Protein AF-A0A1W6YVY2-F1 (afdb_monomer_lite)

Foldseek 3Di:
DEDDPFKDKFKFKFKDPQDDCQLVLLVQLVVQLNVLVVVDPDPPPVSSLVSSVVSLQVLLPPPFQRIKIWMKMWIAGRVVLWIKIWTFAAKFKFFQDPVRATGTQDAHFWQLCPVVDHDALSSLPDPRSPHGNGIRHNPDDDGTDMTTDRSPPQGWMKIWDCCANRVCRRVVDDNVPDPGWTWMWTAHPVRPDIDIDTPDDRDDDDYD

Secondary structure (DSSP, 8-state):
-EE-SSEEEEEEEEE-TTSS-HHHHHHHHHHHHHHHHHT-S---HHHHHHHHHHHHHTTTTTTTTT-EEEEEEEEEETTTTEEEEEEESS-EEEEE-TTS-EEE-S---BSTTTT-PPP-HHHHTSGGGGSBSS-EETTB-PPPEEEEE-TT--SPEEEE-HIIIIIIIIT---GGG-SS---EEEEETTTTEEEEE-SSS----EE-

pLDDT: mean 85.39, std 11.67, range [43.53, 97.56]

Sequence (208 aa):
MYVSTDKVVAIIVDGTVSGSHGGAYANHWVAKVITIAHQLDSLAPNDFIAAMRLAHKELHNGVYVLETAAYAVLALNRAACSAWAINCGDCRVGQITATNEGRWLTPVHTAANALGECFSREHAVMDARHILTRRLRAQRFDIPEVTWLDWNDAGPWVLATDGYWIDHLLLNRQLDDLEDDASVLSLGLPLTHITQHTDCSNFLTTFV

Organism: NCBI:txid1416803

Structure (mmCIF, N/CA/C/O backbone):
data_AF-A0A1W6YVY2-F1
#
_entry.id   AF-A0A1W6YVY2-F1
#
loop_
_atom_site.group_PDB
_atom_site.id
_atom_site.type_symbol
_atom_site.label_atom_id
_atom_site.label_alt_id
_atom_site.label_comp_id
_atom_site.label_asym_id
_atom_site.label_entity_id
_atom_site.label_seq_id
_atom_site.pdbx_PDB_ins_code
_atom_site.Cartn_x
_atom_site.Cartn_y
_atom_site.Cartn_z
_atom_site.occupancy
_atom_site.B_iso_or_equiv
_atom_site.auth_seq_id
_atom_site.auth_comp_id
_atom_site.auth_asym_id
_atom_site.auth_atom_id
_atom_site.pdbx_PDB_model_num
ATOM 1 N N . MET A 1 1 ? -11.197 0.839 0.867 1.00 79.12 1 MET A N 1
ATOM 2 C CA . MET A 1 1 ? -11.244 2.300 0.918 1.00 79.12 1 MET A CA 1
ATOM 3 C C . MET A 1 1 ? -12.430 2.785 1.744 1.00 79.12 1 MET A C 1
ATOM 5 O O . MET A 1 1 ? -13.549 2.332 1.543 1.00 79.12 1 MET A O 1
ATOM 9 N N . TYR A 1 2 ? -12.158 3.715 2.653 1.00 80.06 2 TYR A N 1
ATOM 10 C CA . TYR A 1 2 ? -13.109 4.520 3.410 1.00 80.06 2 TYR A CA 1
ATOM 11 C C . TYR A 1 2 ? -12.832 5.992 3.109 1.00 80.06 2 TYR A C 1
ATOM 13 O O . TYR A 1 2 ? -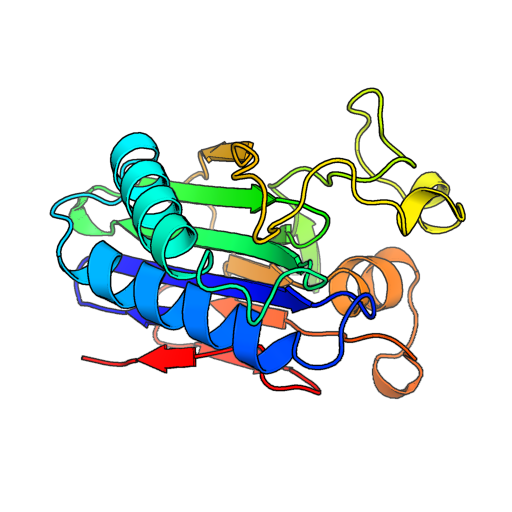11.676 6.419 3.124 1.00 80.06 2 TYR A O 1
ATOM 21 N N . VAL A 1 3 ? -13.885 6.748 2.818 1.00 80.44 3 VAL A N 1
ATOM 22 C CA . VAL A 1 3 ? -13.820 8.186 2.554 1.00 80.44 3 VAL A CA 1
ATOM 23 C C . VAL A 1 3 ? -14.920 8.856 3.364 1.00 80.44 3 VAL A C 1
ATOM 25 O O . VAL A 1 3 ? -16.082 8.489 3.234 1.00 80.44 3 VAL A O 1
ATOM 28 N N . SER A 1 4 ? -14.550 9.842 4.172 1.00 78.56 4 SER A N 1
ATOM 29 C CA . SER A 1 4 ? -15.464 10.792 4.804 1.00 78.56 4 SER A CA 1
ATOM 30 C C . SER A 1 4 ? -14.991 12.224 4.563 1.00 78.56 4 SER A C 1
ATOM 32 O O . SER A 1 4 ? -13.961 12.460 3.917 1.00 78.56 4 SER A O 1
ATOM 34 N N . THR A 1 5 ? -15.741 13.193 5.092 1.00 77.25 5 THR A N 1
ATOM 35 C CA . THR A 1 5 ? -15.420 14.622 4.986 1.00 77.25 5 THR A CA 1
ATOM 36 C C . THR A 1 5 ? -14.005 14.938 5.464 1.00 77.25 5 THR A C 1
ATOM 38 O O . THR A 1 5 ? -13.302 15.700 4.803 1.00 77.25 5 THR A O 1
ATOM 41 N N . ASP A 1 6 ? -13.559 14.307 6.554 1.00 84.69 6 ASP A N 1
ATOM 42 C CA . ASP A 1 6 ? -12.294 14.647 7.214 1.00 84.69 6 ASP A CA 1
ATOM 43 C C . ASP A 1 6 ? -11.204 13.589 7.031 1.00 84.69 6 ASP A C 1
ATOM 45 O O . ASP A 1 6 ? -10.020 13.895 7.181 1.00 84.69 6 ASP A O 1
ATOM 49 N N . LYS A 1 7 ? -11.572 12.341 6.719 1.00 87.44 7 LYS A N 1
ATOM 50 C CA . LYS A 1 7 ? -10.653 11.196 6.750 1.00 87.44 7 LYS A CA 1
ATOM 51 C C . LYS A 1 7 ? -10.768 10.342 5.509 1.00 87.44 7 LYS A C 1
ATOM 53 O O . LYS A 1 7 ? -11.857 10.093 5.003 1.00 87.44 7 LYS A O 1
ATOM 58 N N . VAL A 1 8 ? -9.629 9.845 5.051 1.00 88.94 8 VAL A N 1
ATOM 59 C CA . VAL A 1 8 ? -9.557 8.909 3.933 1.00 88.94 8 VAL A CA 1
ATOM 60 C C . VAL A 1 8 ? -8.605 7.800 4.313 1.00 88.94 8 VAL A C 1
ATOM 62 O O . VAL A 1 8 ? -7.491 8.055 4.758 1.00 88.94 8 VAL A O 1
ATOM 65 N N . VAL A 1 9 ? -9.051 6.567 4.134 1.00 92.38 9 VAL A N 1
ATOM 66 C CA . VAL A 1 9 ? -8.240 5.370 4.320 1.00 92.38 9 VAL A CA 1
ATOM 67 C C . VAL A 1 9 ? -8.372 4.539 3.058 1.00 92.38 9 VAL A C 1
ATOM 69 O O . VAL A 1 9 ? -9.413 3.937 2.806 1.00 92.38 9 VAL A O 1
ATOM 72 N N . ALA A 1 10 ? -7.324 4.494 2.252 1.00 92.62 10 ALA A N 1
ATOM 73 C CA . ALA A 1 10 ? -7.230 3.592 1.116 1.00 92.62 10 ALA A CA 1
ATOM 74 C C . ALA A 1 10 ? -6.302 2.436 1.470 1.00 92.62 10 ALA A C 1
ATOM 76 O O . ALA A 1 10 ? -5.282 2.643 2.116 1.00 92.62 10 ALA A O 1
ATOM 77 N N . ILE A 1 11 ? -6.686 1.223 1.083 1.00 93.75 11 ILE A N 1
ATOM 78 C CA . ILE A 1 11 ? -5.930 0.002 1.355 1.00 93.75 11 ILE A CA 1
ATOM 79 C C . ILE A 1 11 ? -5.915 -0.791 0.057 1.00 93.75 11 ILE A C 1
ATOM 81 O O . ILE A 1 11 ? -6.982 -0.974 -0.533 1.00 93.75 11 ILE A O 1
ATOM 85 N N . ILE A 1 12 ? -4.730 -1.226 -0.354 1.00 92.62 12 ILE A N 1
ATOM 86 C CA . ILE A 1 12 ? -4.528 -2.257 -1.370 1.00 92.62 12 ILE A CA 1
ATOM 87 C C . ILE A 1 12 ? -3.893 -3.463 -0.683 1.00 92.62 12 ILE A C 1
ATOM 89 O O . ILE A 1 12 ? -3.056 -3.294 0.211 1.00 92.62 12 ILE A O 1
ATOM 93 N N . VAL A 1 13 ? -4.336 -4.658 -1.050 1.00 92.25 13 VAL A N 1
ATOM 94 C CA . VAL A 1 13 ? -3.821 -5.922 -0.524 1.00 92.25 13 VAL A CA 1
ATOM 95 C C . VAL A 1 13 ? -3.563 -6.834 -1.702 1.00 92.25 13 VAL A C 1
ATOM 97 O O . VAL A 1 13 ? -4.402 -6.913 -2.590 1.00 92.25 13 VAL A O 1
ATOM 100 N N . ASP A 1 14 ? -2.431 -7.512 -1.654 1.00 90.06 14 ASP A N 1
ATOM 101 C CA . ASP A 1 14 ? -1.977 -8.460 -2.655 1.00 90.06 14 ASP A CA 1
ATOM 102 C C . ASP A 1 14 ? -1.777 -9.819 -1.981 1.00 90.06 14 ASP A C 1
ATOM 104 O O . ASP A 1 14 ? -0.985 -9.958 -1.042 1.00 90.06 14 ASP A O 1
ATOM 108 N N . GLY A 1 15 ? -2.600 -10.793 -2.361 1.00 84.06 15 GLY A N 1
ATOM 109 C CA . GLY A 1 15 ? -2.641 -12.110 -1.736 1.00 84.06 15 GLY A CA 1
ATOM 110 C C . GLY A 1 15 ? -1.661 -13.073 -2.392 1.00 84.06 15 GLY A C 1
ATOM 111 O O . GLY A 1 15 ? -1.735 -13.317 -3.587 1.00 84.06 15 GLY A O 1
ATOM 112 N N . THR A 1 16 ? -0.809 -13.729 -1.604 1.00 70.69 16 THR A N 1
ATOM 113 C CA . THR A 1 16 ? 0.111 -14.734 -2.150 1.00 70.69 16 THR A CA 1
ATOM 114 C C . THR A 1 16 ? -0.596 -16.069 -2.395 1.00 70.69 16 THR A C 1
ATOM 116 O O . THR A 1 16 ? -1.503 -16.462 -1.659 1.00 70.69 16 THR A O 1
ATOM 119 N N . VAL A 1 17 ? -0.083 -16.859 -3.343 1.00 65.38 17 VAL A N 1
ATOM 120 C CA . VAL A 1 17 ? -0.598 -18.197 -3.728 1.00 65.38 17 VAL A CA 1
ATOM 121 C C . VAL A 1 17 ? -0.389 -19.286 -2.650 1.00 65.38 17 VAL A C 1
ATOM 123 O O . VAL A 1 17 ? -0.402 -20.484 -2.918 1.00 65.38 17 VAL A O 1
ATOM 126 N N . SER A 1 18 ? -0.132 -18.905 -1.399 1.00 61.88 18 SER A N 1
ATOM 127 C CA . SER A 1 18 ? 0.202 -19.844 -0.320 1.00 61.88 18 SER A CA 1
ATOM 128 C C . SER A 1 18 ? -1.016 -20.606 0.224 1.00 61.88 18 SER A C 1
ATOM 130 O O . SER A 1 18 ? -0.838 -21.644 0.864 1.00 61.88 18 SER A O 1
ATOM 132 N N . GLY A 1 19 ? -2.237 -20.136 -0.057 1.00 60.97 19 GLY A N 1
ATOM 133 C CA . GLY A 1 19 ? -3.493 -20.764 0.349 1.00 60.97 19 GLY A CA 1
ATOM 134 C C . GLY A 1 19 ? -4.616 -20.596 -0.682 1.00 60.97 19 GLY A C 1
ATOM 135 O O . GLY A 1 19 ? -4.463 -19.926 -1.699 1.00 60.97 19 GLY A O 1
ATOM 136 N N . SER A 1 20 ? -5.750 -21.265 -0.451 1.00 70.12 20 SER A N 1
ATOM 137 C CA . SER A 1 20 ? -6.896 -21.273 -1.375 1.00 70.12 20 SER A CA 1
ATOM 138 C C . SER A 1 20 ? -7.914 -20.160 -1.108 1.00 70.12 20 SER A C 1
ATOM 140 O O . SER A 1 20 ? -8.926 -20.080 -1.801 1.00 70.12 20 SER A O 1
ATOM 142 N N . HIS A 1 21 ? -7.692 -19.331 -0.085 1.00 72.62 21 HIS A N 1
ATOM 143 C CA . HIS A 1 21 ? -8.645 -18.327 0.388 1.00 72.62 21 HIS A CA 1
ATOM 144 C C . HIS A 1 21 ? -8.050 -16.913 0.451 1.00 72.62 21 HIS A C 1
ATOM 146 O O . HIS A 1 21 ? -8.614 -16.063 1.141 1.00 72.62 21 HIS A O 1
ATOM 152 N N . GLY A 1 22 ? -6.956 -16.634 -0.268 1.00 77.31 22 GLY A N 1
ATOM 153 C CA . GLY A 1 22 ? -6.222 -15.363 -0.194 1.00 77.31 22 GLY A CA 1
ATOM 154 C C . GLY A 1 22 ? -7.110 -14.128 -0.371 1.00 77.31 22 GLY A C 1
ATOM 155 O O . GLY A 1 22 ? -7.082 -13.217 0.455 1.00 77.31 22 GLY A O 1
ATOM 156 N N . GLY A 1 23 ? -8.008 -14.146 -1.361 1.00 78.69 23 GLY A N 1
ATOM 157 C CA . GLY A 1 23 ? -8.972 -13.060 -1.571 1.00 78.69 23 GLY A CA 1
ATOM 158 C C . GLY A 1 23 ? -9.988 -12.904 -0.430 1.00 78.69 23 GLY A C 1
ATOM 159 O O . GLY A 1 23 ? -10.299 -11.788 -0.017 1.00 78.69 23 GLY A O 1
ATOM 160 N N . ALA A 1 24 ? -10.497 -14.004 0.135 1.00 82.19 24 ALA A N 1
ATOM 161 C CA . ALA A 1 24 ? -11.416 -13.947 1.278 1.00 82.19 24 ALA A CA 1
ATOM 162 C C . ALA A 1 24 ? -10.706 -13.447 2.548 1.00 82.19 24 ALA A C 1
ATOM 164 O O . ALA A 1 24 ? -11.276 -12.669 3.313 1.00 82.19 24 ALA A O 1
ATOM 165 N N . TYR A 1 25 ? -9.449 -13.848 2.736 1.00 83.69 25 TYR A N 1
ATOM 166 C CA . TYR A 1 25 ? -8.582 -13.400 3.818 1.00 83.69 25 TYR A CA 1
ATOM 167 C C . TYR A 1 25 ? -8.301 -11.896 3.751 1.00 83.69 25 TYR A C 1
ATOM 169 O O . TYR A 1 25 ? -8.554 -11.180 4.725 1.00 83.69 25 TYR A O 1
ATOM 177 N N . ALA A 1 26 ? -7.848 -11.411 2.591 1.00 86.00 26 ALA A N 1
ATOM 178 C CA . ALA A 1 26 ? -7.597 -9.997 2.338 1.00 86.00 26 ALA A CA 1
ATOM 179 C C . ALA A 1 26 ? -8.854 -9.159 2.605 1.00 86.00 26 ALA A C 1
ATOM 181 O O . ALA A 1 26 ? -8.822 -8.212 3.395 1.00 86.00 26 ALA A O 1
ATOM 182 N N . ASN A 1 27 ? -9.991 -9.567 2.036 1.00 86.31 27 ASN A N 1
ATOM 183 C CA . ASN A 1 27 ? -11.257 -8.859 2.195 1.00 86.31 27 ASN A CA 1
ATOM 184 C C . ASN A 1 27 ? -11.754 -8.841 3.645 1.00 86.31 27 ASN A C 1
ATOM 186 O O . ASN A 1 27 ? -12.185 -7.794 4.132 1.00 86.31 27 ASN A O 1
ATOM 190 N N . HIS A 1 28 ? -11.659 -9.965 4.363 1.00 87.75 28 HIS A N 1
ATOM 191 C CA . HIS A 1 28 ? -12.048 -10.034 5.772 1.00 87.75 28 HIS A CA 1
ATOM 192 C C . HIS A 1 28 ? -11.230 -9.052 6.617 1.00 87.75 28 HIS A C 1
ATOM 194 O O . HIS A 1 28 ? -11.789 -8.287 7.407 1.00 87.75 28 HIS A O 1
ATOM 200 N N . TRP A 1 29 ? -9.906 -9.048 6.440 1.00 90.31 29 TRP A N 1
ATOM 201 C CA . TRP A 1 29 ? -9.032 -8.156 7.193 1.00 90.31 29 TRP A CA 1
ATOM 202 C C . TRP A 1 29 ? -9.295 -6.686 6.859 1.00 90.31 29 TRP A C 1
ATOM 204 O O . TRP A 1 29 ? -9.512 -5.887 7.770 1.00 90.31 29 TRP A O 1
ATOM 214 N N . VAL A 1 30 ? -9.359 -6.331 5.571 1.00 91.25 30 VAL A N 1
ATOM 215 C CA . VAL A 1 30 ? -9.618 -4.955 5.114 1.00 91.25 30 VAL A CA 1
ATOM 216 C C . VAL A 1 30 ? -10.951 -4.433 5.641 1.00 91.25 30 VAL A C 1
ATOM 218 O O . VAL A 1 30 ? -10.995 -3.329 6.188 1.00 91.25 30 VAL A O 1
ATOM 221 N N . ALA A 1 31 ? -12.028 -5.219 5.535 1.00 89.75 31 ALA A N 1
ATOM 222 C CA . ALA A 1 31 ? -13.346 -4.829 6.031 1.00 89.75 31 ALA A CA 1
ATOM 223 C C . ALA A 1 31 ? -13.308 -4.498 7.529 1.00 89.75 31 ALA A C 1
ATOM 225 O O . ALA A 1 31 ? -13.888 -3.501 7.975 1.00 89.75 31 ALA A O 1
ATOM 226 N N . LYS A 1 32 ? -12.577 -5.297 8.312 1.00 91.19 32 LYS A N 1
ATOM 227 C CA . LYS A 1 32 ? -12.451 -5.078 9.751 1.00 91.19 32 LYS A CA 1
ATOM 228 C C . LYS A 1 32 ? -11.581 -3.868 10.086 1.00 91.19 32 LYS A C 1
ATOM 230 O O . LYS A 1 32 ? -11.978 -3.075 10.940 1.00 91.19 32 LYS A O 1
ATOM 235 N N . VAL A 1 33 ? -10.449 -3.687 9.399 1.00 93.19 33 VAL A N 1
ATOM 236 C CA . VAL A 1 33 ? -9.596 -2.495 9.552 1.00 93.19 33 VAL A CA 1
ATOM 237 C C . VAL A 1 33 ? -10.403 -1.234 9.272 1.00 93.19 33 VAL A C 1
ATOM 239 O O . VAL A 1 33 ? -10.400 -0.326 10.096 1.00 93.19 33 VAL A O 1
ATOM 242 N N . ILE A 1 34 ? -11.145 -1.198 8.163 1.00 90.75 34 ILE A N 1
ATOM 243 C CA . ILE A 1 34 ? -11.995 -0.059 7.796 1.00 90.75 34 ILE A CA 1
ATOM 244 C C . ILE A 1 34 ? -13.066 0.199 8.861 1.00 90.75 34 ILE A C 1
ATOM 246 O O . ILE A 1 34 ? -13.247 1.342 9.278 1.00 90.75 34 ILE A O 1
ATOM 250 N N . THR A 1 35 ? -13.735 -0.852 9.341 1.00 90.69 35 THR A N 1
ATOM 251 C CA . THR A 1 35 ? -14.775 -0.739 10.378 1.00 90.69 35 THR A CA 1
ATOM 252 C C . THR A 1 35 ? -14.234 -0.098 11.657 1.00 90.69 35 THR A C 1
ATOM 254 O O . THR A 1 35 ? -14.883 0.781 12.220 1.00 90.69 35 THR A O 1
ATOM 257 N N . ILE A 1 36 ? -13.044 -0.505 12.112 1.00 91.25 36 ILE A N 1
ATOM 258 C CA . ILE A 1 36 ? -12.425 0.055 13.322 1.00 91.25 36 ILE A CA 1
ATOM 259 C C . ILE A 1 36 ? -11.889 1.466 13.044 1.00 91.25 36 ILE A C 1
ATOM 261 O O . ILE A 1 36 ? -12.108 2.369 13.844 1.00 91.25 36 ILE A O 1
ATOM 265 N N . ALA A 1 37 ? -11.237 1.684 11.897 1.00 88.44 37 ALA A N 1
ATOM 266 C CA . ALA A 1 37 ? -10.680 2.981 11.510 1.00 88.44 37 ALA A CA 1
ATOM 267 C C . ALA A 1 37 ? -11.746 4.080 11.406 1.00 88.44 37 ALA A C 1
ATOM 269 O O . ALA A 1 37 ? -11.467 5.236 11.716 1.00 88.44 37 ALA A O 1
ATOM 270 N N . HIS A 1 38 ? -12.974 3.720 11.023 1.00 86.38 38 HIS A N 1
ATOM 271 C CA . HIS A 1 38 ? -14.113 4.634 11.012 1.00 86.38 38 HIS A CA 1
ATOM 272 C C . HIS A 1 38 ? -14.422 5.215 12.401 1.00 86.38 38 HIS A C 1
ATOM 274 O O . HIS A 1 38 ? -14.856 6.357 12.510 1.00 86.38 38 HIS A O 1
ATOM 280 N N . GLN A 1 39 ? -14.171 4.444 13.460 1.00 89.19 39 GLN A N 1
ATOM 281 C CA . GLN A 1 39 ? -14.445 4.829 14.845 1.00 89.19 39 GLN A CA 1
ATOM 282 C C . GLN A 1 39 ? -13.289 5.602 15.492 1.00 89.19 39 GLN A C 1
ATOM 284 O O . GLN A 1 39 ? -13.433 6.074 16.616 1.00 89.19 39 GLN A O 1
ATOM 289 N N . LEU A 1 40 ? -12.138 5.718 14.822 1.00 89.56 40 LEU A N 1
ATOM 290 C CA . LEU A 1 40 ? -10.992 6.442 15.362 1.00 89.56 40 LEU A CA 1
ATOM 291 C C . LEU A 1 40 ? -11.178 7.945 15.188 1.00 89.56 40 LEU A C 1
ATOM 293 O O . LEU A 1 40 ? -11.462 8.410 14.084 1.00 89.56 40 LEU A O 1
ATOM 297 N N . ASP A 1 41 ? -10.905 8.723 16.234 1.00 84.94 41 ASP A N 1
ATOM 298 C CA . ASP A 1 41 ? -10.895 10.191 16.168 1.00 84.94 41 ASP A CA 1
ATOM 299 C C . ASP A 1 41 ? -9.724 10.725 15.336 1.00 84.94 41 ASP A C 1
ATOM 301 O O . ASP A 1 41 ? -9.865 11.719 14.620 1.00 84.94 41 ASP A O 1
ATOM 305 N N . SER A 1 42 ? -8.595 10.018 15.350 1.00 85.50 42 SER A N 1
ATOM 306 C CA . SER A 1 42 ? -7.377 10.352 14.618 1.00 85.50 42 SER A CA 1
ATOM 307 C C . SER A 1 42 ? -6.871 9.151 13.824 1.00 85.50 42 SER A C 1
ATOM 309 O O . SER A 1 42 ? -7.014 8.008 14.244 1.00 85.50 42 SER A O 1
ATOM 311 N N . LEU A 1 43 ? -6.234 9.416 12.683 1.00 89.56 43 LEU A N 1
ATOM 312 C CA . LEU A 1 43 ? -5.501 8.413 11.902 1.00 89.56 43 LEU A CA 1
ATOM 313 C C . LEU A 1 43 ? -3.998 8.446 12.218 1.00 89.56 43 LEU A C 1
ATOM 315 O O . LEU A 1 43 ? -3.168 8.172 11.354 1.00 89.56 43 LEU A O 1
ATOM 319 N N . ALA A 1 44 ? -3.635 8.826 13.447 1.00 91.50 44 ALA A N 1
ATOM 320 C CA . ALA A 1 44 ? -2.253 8.762 13.893 1.00 91.50 44 ALA A CA 1
ATOM 321 C C . ALA A 1 44 ? -1.738 7.310 13.797 1.00 91.50 44 ALA A C 1
ATOM 323 O O . ALA A 1 44 ? -2.489 6.375 14.100 1.00 91.50 44 ALA A O 1
ATOM 324 N N . PRO A 1 45 ? -0.463 7.090 13.423 1.00 93.06 45 PRO A N 1
ATOM 325 C CA . PRO A 1 45 ? 0.039 5.748 13.136 1.00 93.06 45 PRO A CA 1
ATOM 326 C C . PRO A 1 45 ? -0.156 4.738 14.268 1.00 93.06 45 PRO A C 1
ATOM 328 O O . PRO A 1 45 ? -0.518 3.596 14.010 1.00 93.06 45 PRO A O 1
ATOM 331 N N . ASN A 1 46 ? 0.030 5.150 15.525 1.00 94.06 46 ASN A N 1
ATOM 332 C CA . ASN A 1 46 ? -0.117 4.250 16.672 1.00 94.06 46 ASN A CA 1
ATOM 333 C C . ASN A 1 46 ? -1.556 3.739 16.829 1.00 94.06 46 ASN A C 1
ATOM 335 O O . ASN A 1 46 ? -1.757 2.539 17.024 1.00 94.06 46 ASN A O 1
ATOM 339 N N . ASP A 1 47 ? -2.542 4.628 16.698 1.00 93.56 47 ASP A N 1
ATOM 340 C CA . ASP A 1 47 ? -3.961 4.279 16.818 1.00 93.56 47 ASP A CA 1
ATOM 341 C C . ASP A 1 47 ? -4.398 3.399 15.645 1.00 93.56 47 ASP A C 1
ATOM 343 O O . ASP A 1 47 ? -5.068 2.379 15.824 1.00 93.56 47 ASP A O 1
ATOM 347 N N . PHE A 1 48 ? -3.940 3.738 14.438 1.00 94.56 48 PHE A N 1
ATOM 348 C CA . PHE A 1 48 ? -4.248 2.964 13.244 1.00 94.56 48 PHE A CA 1
ATOM 349 C C . PHE A 1 48 ? -3.603 1.568 13.278 1.00 94.56 48 PHE A C 1
ATOM 351 O O . PHE A 1 48 ? -4.268 0.572 13.001 1.00 94.56 48 PHE A O 1
ATOM 358 N N . ILE A 1 49 ? -2.343 1.446 13.710 1.00 95.62 49 ILE A N 1
ATOM 359 C CA . ILE A 1 49 ? -1.680 0.145 13.902 1.00 95.62 49 ILE A CA 1
ATOM 360 C C . ILE A 1 49 ? -2.385 -0.675 14.988 1.00 95.62 49 ILE A C 1
ATOM 362 O O . ILE A 1 49 ? -2.516 -1.894 14.847 1.00 95.62 49 ILE A O 1
ATOM 366 N N . ALA A 1 50 ? -2.866 -0.041 16.061 1.00 94.19 50 ALA A N 1
ATOM 367 C CA . ALA A 1 50 ? -3.659 -0.727 17.077 1.00 94.19 50 ALA A CA 1
ATOM 368 C C . ALA A 1 50 ? -4.967 -1.286 16.488 1.00 94.19 50 ALA A C 1
ATOM 370 O O . ALA A 1 50 ? -5.301 -2.446 16.752 1.00 94.19 50 ALA A O 1
ATOM 371 N N . ALA A 1 51 ? -5.651 -0.523 15.628 1.00 93.38 51 ALA A N 1
ATOM 372 C CA . ALA A 1 51 ? -6.823 -0.987 14.886 1.00 93.38 51 ALA A CA 1
ATOM 373 C C . ALA A 1 51 ? -6.493 -2.163 13.951 1.00 93.38 51 ALA A C 1
ATOM 375 O O . ALA A 1 51 ? -7.199 -3.173 13.957 1.00 93.38 51 ALA A O 1
ATOM 376 N N . MET A 1 52 ? -5.380 -2.094 13.214 1.00 94.75 52 MET A N 1
ATOM 377 C CA . MET A 1 52 ? -4.913 -3.189 12.351 1.00 94.75 52 MET A CA 1
ATOM 378 C C . MET A 1 52 ? -4.595 -4.459 13.138 1.00 94.75 52 MET A C 1
ATOM 380 O O . MET A 1 52 ? -4.927 -5.562 12.701 1.00 94.75 52 MET A O 1
ATOM 384 N N . ARG A 1 53 ? -3.983 -4.314 14.316 1.00 94.06 53 ARG A N 1
ATOM 385 C CA . ARG A 1 53 ? -3.684 -5.433 15.213 1.00 94.06 53 ARG A CA 1
ATOM 386 C C . ARG A 1 53 ? -4.956 -6.049 15.790 1.00 94.06 53 ARG A C 1
ATOM 388 O O . ARG A 1 53 ? -5.015 -7.263 15.953 1.00 94.06 53 ARG A O 1
ATOM 395 N N . LEU A 1 54 ? -5.968 -5.241 16.104 1.00 92.94 54 LEU A N 1
ATOM 396 C CA . LEU A 1 54 ? -7.266 -5.745 16.552 1.00 92.94 54 LEU A CA 1
ATOM 397 C C . LEU A 1 54 ? -7.980 -6.509 15.428 1.00 92.94 54 LEU A C 1
ATOM 399 O O . LEU A 1 54 ? -8.430 -7.626 15.663 1.00 92.94 54 LEU A O 1
ATOM 403 N N . ALA A 1 55 ? -7.998 -5.960 14.209 1.00 91.75 55 ALA A N 1
ATOM 404 C CA . ALA A 1 55 ? -8.525 -6.647 13.031 1.00 91.75 55 ALA A CA 1
ATOM 405 C C . ALA A 1 55 ? -7.796 -7.972 12.758 1.00 91.75 55 ALA A C 1
ATOM 407 O O . ALA A 1 55 ? -8.425 -8.977 12.446 1.00 91.75 55 ALA A O 1
ATOM 408 N N . HIS A 1 56 ? -6.471 -7.992 12.928 1.00 91.50 56 HIS A N 1
ATOM 409 C CA . HIS A 1 56 ? -5.654 -9.192 12.753 1.00 91.50 56 HIS A CA 1
ATOM 410 C C . HIS A 1 56 ? -6.003 -10.311 13.742 1.00 91.50 56 HIS A C 1
ATOM 412 O O . HIS A 1 56 ? -6.077 -11.469 13.341 1.00 91.50 56 HIS A O 1
ATOM 418 N N . LYS A 1 57 ? -6.286 -9.988 15.012 1.00 88.75 57 LYS A N 1
ATOM 419 C CA . LYS A 1 57 ? -6.651 -10.997 16.026 1.00 88.75 57 LYS A CA 1
ATOM 420 C C . LYS A 1 57 ? -7.890 -11.809 15.644 1.00 88.75 57 LYS A C 1
ATOM 422 O O . LYS A 1 57 ? -7.967 -12.980 15.998 1.00 88.75 57 LYS A O 1
ATOM 427 N N . GLU A 1 58 ? -8.832 -11.215 14.916 1.00 82.81 58 GLU A N 1
ATOM 428 C CA . GLU A 1 58 ? -10.049 -11.905 14.467 1.00 82.81 58 GLU A CA 1
ATOM 429 C C . GLU A 1 58 ? -9.804 -12.855 13.282 1.00 82.81 58 GLU A C 1
ATOM 431 O O . GLU A 1 58 ? -10.618 -13.739 13.023 1.00 82.81 58 GLU A O 1
ATOM 436 N N . LEU A 1 59 ? -8.648 -12.751 12.613 1.00 77.12 59 LEU A N 1
ATOM 437 C CA . LEU A 1 59 ? -8.230 -13.693 11.568 1.00 77.12 59 LEU A CA 1
ATOM 438 C C . LEU A 1 59 ? -7.743 -15.032 12.144 1.00 77.12 59 LEU A C 1
ATOM 440 O O . LEU A 1 59 ? -7.647 -16.022 11.416 1.00 77.12 59 LEU A O 1
ATOM 444 N N . HIS A 1 60 ? -7.455 -15.092 13.448 1.00 69.31 60 HIS A N 1
ATOM 445 C CA . HIS A 1 60 ? -6.915 -16.265 14.140 1.00 69.31 60 HIS A CA 1
ATOM 446 C C . HIS A 1 60 ? -8.006 -17.311 14.479 1.00 69.31 60 HIS A C 1
ATOM 448 O O . HIS A 1 60 ? -8.055 -17.863 15.576 1.00 69.31 60 HIS A O 1
ATOM 454 N N . ASN A 1 61 ? -8.888 -17.612 13.522 1.00 69.12 61 ASN A N 1
ATOM 455 C CA . ASN A 1 61 ? -9.964 -18.605 13.672 1.00 69.12 61 ASN A CA 1
ATOM 456 C C . ASN A 1 61 ? -9.656 -19.945 12.972 1.00 69.12 61 ASN A C 1
ATOM 458 O O . ASN A 1 61 ? -10.542 -20.772 12.791 1.00 69.12 61 ASN A O 1
ATOM 462 N N . GLY A 1 62 ? -8.407 -20.169 12.546 1.00 69.19 62 GLY A N 1
ATOM 463 C CA . GLY A 1 62 ? -7.961 -21.426 11.922 1.00 69.19 62 GLY A CA 1
ATOM 464 C C . GLY A 1 62 ? -8.317 -21.596 10.438 1.00 69.19 62 GLY A C 1
ATOM 465 O O . GLY A 1 62 ? -7.786 -22.496 9.797 1.00 69.19 62 GLY A O 1
ATOM 466 N N . VAL A 1 63 ? -9.147 -20.718 9.866 1.00 79.00 63 VAL A N 1
ATOM 467 C CA . VAL A 1 63 ? -9.547 -20.767 8.444 1.00 79.00 63 VAL A CA 1
ATOM 468 C C . VAL A 1 63 ? -8.415 -20.322 7.510 1.00 79.00 63 VAL A C 1
ATOM 470 O O . VAL A 1 63 ? -8.215 -20.908 6.453 1.00 79.00 63 VAL A O 1
ATOM 473 N N . TYR A 1 64 ? -7.639 -19.315 7.917 1.00 80.75 64 TYR A N 1
ATOM 474 C CA . TYR A 1 64 ? -6.677 -18.625 7.048 1.00 80.75 64 TYR A CA 1
ATOM 475 C C . TYR A 1 64 ? -5.214 -18.938 7.370 1.00 80.75 64 TYR A C 1
ATOM 477 O O . TYR A 1 64 ? -4.334 -18.105 7.179 1.00 80.75 64 TYR A O 1
ATOM 485 N N . VAL A 1 65 ? -4.932 -20.123 7.919 1.00 79.81 65 VAL A N 1
ATOM 486 C CA . VAL A 1 65 ? -3.597 -20.446 8.453 1.00 79.81 65 VAL A CA 1
ATOM 487 C C . VAL A 1 65 ? -2.513 -20.322 7.381 1.00 79.81 65 VAL A C 1
ATOM 489 O O . VAL A 1 65 ? -1.424 -19.859 7.683 1.00 79.81 65 VAL A O 1
ATOM 492 N N . LEU A 1 66 ? -2.776 -20.695 6.133 1.00 83.44 66 LEU A N 1
ATOM 493 C CA . LEU A 1 66 ? -1.758 -20.639 5.077 1.00 83.44 66 LEU A CA 1
ATOM 494 C C . LEU A 1 66 ? -1.753 -19.321 4.294 1.00 83.44 66 LEU A C 1
ATOM 496 O O . LEU A 1 66 ? -0.872 -19.115 3.464 1.00 83.44 66 LEU A O 1
ATOM 500 N N . GLU A 1 67 ? -2.703 -18.429 4.569 1.00 85.06 67 GLU A N 1
ATOM 501 C CA . GLU A 1 67 ? -2.871 -17.206 3.793 1.00 85.06 67 GLU A CA 1
ATOM 502 C C . GLU A 1 67 ? -1.817 -16.174 4.189 1.00 85.06 67 GLU A C 1
ATOM 504 O O . GLU A 1 67 ? -1.625 -15.862 5.374 1.00 85.06 67 GLU A O 1
ATOM 509 N N . THR A 1 68 ? -1.137 -15.626 3.183 1.00 88.94 68 THR A N 1
ATOM 510 C CA . THR A 1 68 ? -0.256 -14.478 3.369 1.00 88.94 68 THR A CA 1
ATOM 511 C C . THR A 1 68 ? -0.532 -13.409 2.327 1.00 88.94 68 THR A C 1
ATOM 513 O O . THR A 1 68 ? -1.062 -13.707 1.263 1.00 88.94 68 THR A O 1
ATOM 516 N N . ALA A 1 69 ? -0.232 -12.159 2.660 1.00 91.50 69 ALA A N 1
ATOM 517 C CA . ALA A 1 69 ? -0.466 -11.038 1.764 1.00 91.50 69 ALA A CA 1
ATOM 518 C C . ALA A 1 69 ? 0.535 -9.901 1.999 1.00 91.50 69 ALA A C 1
ATOM 520 O O . ALA A 1 69 ? 0.995 -9.694 3.131 1.00 91.50 69 ALA A O 1
ATOM 521 N N . ALA A 1 70 ? 0.827 -9.141 0.951 1.00 93.88 70 ALA A N 1
ATOM 522 C CA . ALA A 1 70 ? 1.368 -7.797 1.053 1.00 93.88 70 ALA A CA 1
ATOM 523 C C . ALA A 1 70 ? 0.222 -6.779 1.119 1.00 93.88 70 ALA A C 1
ATOM 525 O O . ALA A 1 70 ? -0.909 -7.056 0.726 1.00 93.88 70 ALA A O 1
ATOM 526 N N . TYR A 1 71 ? 0.480 -5.601 1.677 1.00 95.38 71 TYR A N 1
ATOM 527 C CA . TYR A 1 71 ? -0.484 -4.508 1.664 1.00 95.38 71 TYR A CA 1
ATOM 528 C C . TYR A 1 71 ? 0.193 -3.149 1.751 1.00 95.38 71 TYR A C 1
ATOM 530 O O . TYR A 1 71 ? 1.277 -2.993 2.323 1.00 95.38 71 TYR A O 1
ATOM 538 N N . ALA A 1 72 ? -0.516 -2.139 1.259 1.00 96.69 72 ALA A N 1
ATOM 539 C CA . ALA A 1 72 ? -0.192 -0.745 1.492 1.00 96.69 72 ALA A CA 1
ATOM 540 C C . ALA A 1 72 ? -1.453 0.041 1.849 1.00 96.69 72 ALA A C 1
ATOM 542 O O . ALA A 1 72 ? -2.538 -0.195 1.316 1.00 96.69 72 ALA A O 1
ATOM 543 N N . VAL A 1 73 ? -1.300 0.979 2.776 1.00 96.25 73 VAL A N 1
ATOM 544 C CA . VAL A 1 73 ? -2.361 1.843 3.279 1.00 96.25 73 VAL A CA 1
ATOM 545 C C . VAL A 1 73 ? -1.949 3.288 3.086 1.00 96.25 73 VAL A C 1
ATOM 547 O O . VAL A 1 73 ? -0.839 3.665 3.452 1.00 96.25 73 VAL A O 1
ATOM 550 N N . LEU A 1 74 ? -2.877 4.100 2.593 1.00 94.94 74 LEU A N 1
ATOM 551 C CA . LEU A 1 74 ? -2.810 5.552 2.639 1.00 94.94 74 LEU A CA 1
ATOM 552 C C . LEU A 1 74 ? -3.865 6.055 3.625 1.00 94.94 74 LEU A C 1
ATOM 554 O O . LEU A 1 74 ? -5.062 5.860 3.405 1.00 94.94 74 LEU A O 1
ATOM 558 N N . ALA A 1 75 ? -3.421 6.710 4.693 1.00 93.88 75 ALA A N 1
ATOM 559 C CA . ALA A 1 75 ? -4.270 7.316 5.709 1.00 93.88 75 ALA A CA 1
ATOM 560 C C . ALA A 1 75 ? -4.117 8.842 5.665 1.00 93.88 75 ALA A C 1
ATOM 562 O O . ALA A 1 75 ? -3.057 9.380 5.979 1.00 93.88 75 ALA A O 1
ATOM 563 N N . LEU A 1 76 ? -5.182 9.539 5.271 1.00 90.75 76 LEU A N 1
ATOM 564 C CA . LEU A 1 76 ? -5.233 10.993 5.154 1.00 90.75 76 LEU A CA 1
ATOM 565 C C . LEU A 1 76 ? -6.209 11.558 6.182 1.00 90.75 76 LEU A C 1
ATOM 567 O O . LEU A 1 76 ? -7.366 11.143 6.238 1.00 90.75 76 LEU A O 1
ATOM 571 N N . ASN A 1 77 ? -5.772 12.556 6.940 1.00 88.69 77 ASN A N 1
ATOM 572 C CA . ASN A 1 77 ? -6.627 13.377 7.784 1.00 88.69 77 ASN A CA 1
ATOM 573 C C . ASN A 1 77 ? -6.552 14.829 7.299 1.00 88.69 77 ASN A C 1
ATOM 575 O O . ASN A 1 77 ? -5.539 15.506 7.477 1.00 88.69 77 ASN A O 1
ATOM 579 N N . ARG A 1 78 ? -7.648 15.285 6.688 1.00 84.12 78 ARG A N 1
ATOM 580 C CA . ARG A 1 78 ? -7.793 16.602 6.058 1.00 84.12 78 ARG A CA 1
ATOM 581 C C . ARG A 1 78 ? -7.842 17.726 7.078 1.00 84.12 78 ARG A C 1
ATOM 583 O O . ARG A 1 78 ? -7.214 18.751 6.859 1.00 84.12 78 ARG A O 1
ATOM 590 N N . ALA A 1 79 ? -8.548 17.522 8.189 1.00 83.00 79 ALA A N 1
ATOM 591 C CA . ALA A 1 79 ? -8.657 18.524 9.245 1.00 83.00 79 ALA A CA 1
ATOM 592 C C . ALA A 1 79 ? -7.291 18.823 9.883 1.00 83.00 79 ALA A C 1
ATOM 594 O O . ALA A 1 79 ? -7.002 19.964 10.230 1.00 83.00 79 ALA A O 1
ATOM 595 N N . ALA A 1 80 ? -6.438 17.801 9.999 1.00 85.69 80 ALA A N 1
ATOM 596 C CA . ALA A 1 80 ? -5.092 17.922 10.554 1.00 85.69 80 ALA A CA 1
ATOM 597 C C . ALA A 1 80 ? -3.985 18.106 9.496 1.00 85.69 80 ALA A C 1
ATOM 599 O O . ALA A 1 80 ? -2.817 18.145 9.875 1.00 85.69 80 ALA A O 1
ATOM 600 N N . CYS A 1 81 ? -4.321 18.160 8.199 1.00 87.12 81 CYS A N 1
ATOM 601 C CA . CYS A 1 81 ? -3.366 18.152 7.081 1.00 87.12 81 CYS A CA 1
ATOM 602 C C . CYS A 1 81 ? -2.241 17.115 7.260 1.00 87.12 81 CYS A C 1
ATOM 604 O O . CYS A 1 81 ? -1.059 17.430 7.134 1.00 87.12 81 CYS A O 1
ATOM 606 N N . SER A 1 82 ? -2.605 15.879 7.609 1.00 89.19 82 SER A N 1
ATOM 607 C CA . SER A 1 82 ? -1.636 14.806 7.858 1.00 89.19 82 SER A CA 1
ATOM 608 C C . SER A 1 82 ? -1.883 13.611 6.953 1.00 89.19 82 SER A C 1
ATOM 610 O O . SER A 1 82 ? -3.025 13.198 6.744 1.00 89.19 82 SER A O 1
ATOM 612 N N . ALA A 1 83 ? -0.797 13.067 6.415 1.00 92.25 83 ALA A N 1
ATOM 613 C CA . ALA A 1 83 ? -0.803 11.920 5.528 1.00 92.25 83 ALA A CA 1
ATOM 614 C C . ALA A 1 83 ? 0.241 10.903 5.995 1.00 92.25 83 ALA A C 1
ATOM 616 O O . ALA A 1 83 ? 1.388 11.246 6.289 1.00 92.25 83 ALA A O 1
ATOM 617 N N . TRP A 1 84 ? -0.176 9.645 6.064 1.00 95.56 84 TRP A N 1
ATOM 618 C CA . TRP A 1 84 ? 0.672 8.528 6.452 1.00 95.56 84 TRP A CA 1
ATOM 619 C C . TRP A 1 84 ? 0.521 7.403 5.442 1.00 95.56 84 TRP A C 1
ATOM 621 O O . TRP A 1 84 ? -0.598 7.052 5.059 1.00 95.56 84 TRP A O 1
ATOM 631 N N . ALA A 1 85 ? 1.646 6.814 5.049 1.00 96.56 85 ALA A N 1
ATOM 632 C CA . ALA A 1 85 ? 1.657 5.507 4.424 1.00 96.56 85 ALA A CA 1
ATOM 633 C C . ALA A 1 85 ? 2.018 4.444 5.458 1.00 96.56 85 ALA A C 1
ATOM 635 O O . ALA A 1 85 ? 2.890 4.656 6.303 1.00 96.56 85 ALA A O 1
ATOM 636 N N . ILE A 1 86 ? 1.343 3.303 5.386 1.00 97.44 86 ILE A N 1
ATOM 637 C CA . ILE A 1 86 ? 1.615 2.147 6.238 1.00 97.44 86 ILE A CA 1
ATOM 638 C C . ILE A 1 86 ? 1.669 0.924 5.333 1.00 97.44 86 ILE A C 1
ATOM 640 O O . ILE A 1 86 ? 0.680 0.628 4.665 1.00 97.44 86 ILE A O 1
ATOM 644 N N . ASN A 1 87 ? 2.796 0.218 5.272 1.00 96.75 87 ASN A N 1
ATOM 645 C CA . ASN A 1 87 ? 2.934 -0.910 4.352 1.00 96.75 87 ASN A CA 1
ATOM 646 C C . ASN A 1 87 ? 3.691 -2.103 4.940 1.00 96.75 87 ASN A C 1
ATOM 648 O O . ASN A 1 87 ? 4.474 -2.001 5.887 1.00 96.75 87 ASN A O 1
ATOM 652 N N . CYS A 1 88 ? 3.413 -3.264 4.359 1.00 95.12 88 CYS A N 1
ATOM 653 C CA . CYS A 1 88 ? 4.003 -4.544 4.709 1.00 95.12 88 CYS A CA 1
ATOM 654 C C . CYS A 1 88 ? 4.094 -5.385 3.434 1.00 95.12 88 CYS A C 1
ATOM 656 O O . CYS A 1 88 ? 3.094 -5.545 2.742 1.00 95.12 88 CYS A O 1
ATOM 658 N N . GLY A 1 89 ? 5.276 -5.903 3.115 1.00 95.25 89 GLY A N 1
ATOM 659 C CA . GLY A 1 89 ? 5.539 -6.540 1.823 1.00 95.25 89 GLY A CA 1
ATOM 660 C C . GLY A 1 89 ? 5.960 -5.533 0.753 1.00 95.25 89 GLY A C 1
ATOM 661 O O . GLY A 1 89 ? 6.659 -4.560 1.053 1.00 95.25 89 GLY A O 1
ATOM 662 N N . ASP A 1 90 ? 5.557 -5.788 -0.480 1.00 95.25 90 ASP A N 1
ATOM 663 C CA . ASP A 1 90 ? 5.963 -5.113 -1.717 1.00 95.25 90 ASP A CA 1
ATOM 664 C C . ASP A 1 90 ? 4.866 -4.261 -2.369 1.00 95.25 90 ASP A C 1
ATOM 666 O O . ASP A 1 90 ? 5.156 -3.528 -3.310 1.00 95.25 90 ASP A O 1
ATOM 670 N N . CYS A 1 91 ? 3.651 -4.230 -1.822 1.00 95.62 91 CYS A N 1
ATOM 671 C CA . CYS A 1 91 ? 2.692 -3.167 -2.123 1.00 95.62 91 CYS A CA 1
ATOM 672 C C . CYS A 1 91 ? 3.261 -1.791 -1.727 1.00 95.62 91 CYS A C 1
ATOM 674 O O . CYS A 1 91 ? 3.875 -1.632 -0.658 1.00 95.62 91 CYS A O 1
ATOM 676 N N . ARG A 1 92 ? 3.008 -0.762 -2.547 1.00 95.81 92 ARG A N 1
ATOM 677 C CA . ARG A 1 92 ? 3.576 0.582 -2.336 1.00 95.81 92 ARG A CA 1
ATOM 678 C C . ARG A 1 92 ? 2.552 1.701 -2.347 1.00 95.81 92 ARG A C 1
ATOM 680 O O . ARG A 1 92 ? 1.552 1.636 -3.053 1.00 95.81 92 ARG A O 1
ATOM 687 N N . VAL A 1 93 ? 2.870 2.761 -1.600 1.00 95.75 93 VAL A N 1
ATOM 688 C CA . VAL A 1 93 ? 2.261 4.088 -1.735 1.00 95.75 93 VAL A CA 1
ATOM 689 C C . VAL A 1 93 ? 3.253 5.013 -2.430 1.00 95.75 93 VAL A C 1
ATOM 691 O O . VAL A 1 93 ? 4.447 5.032 -2.115 1.00 95.75 93 VAL A O 1
ATOM 694 N N . GLY A 1 94 ? 2.756 5.806 -3.365 1.00 93.75 94 GLY A N 1
ATOM 695 C CA .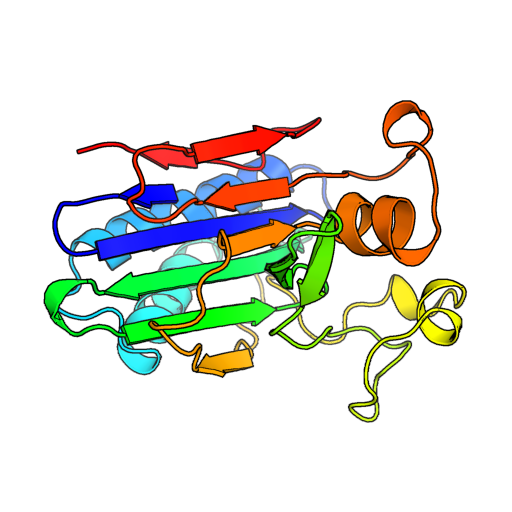 GLY A 1 94 ? 3.529 6.812 -4.068 1.00 93.75 94 GLY A CA 1
ATOM 696 C C . GLY A 1 94 ? 2.658 7.940 -4.587 1.00 93.75 94 GLY A C 1
ATOM 697 O O . GLY A 1 94 ? 1.513 8.122 -4.170 1.00 93.75 94 GLY A O 1
ATOM 698 N N . GLN A 1 95 ? 3.213 8.676 -5.539 1.00 90.06 95 GLN A N 1
ATOM 699 C CA . GLN A 1 95 ? 2.501 9.652 -6.346 1.00 90.06 95 GLN A CA 1
ATOM 700 C C . GLN A 1 95 ? 2.857 9.481 -7.815 1.00 90.06 95 GLN A C 1
ATOM 702 O O . GLN A 1 95 ? 3.982 9.105 -8.142 1.00 90.06 95 GLN A O 1
ATOM 707 N N . ILE A 1 96 ? 1.908 9.784 -8.694 1.00 80.88 96 ILE A N 1
ATOM 708 C CA . ILE A 1 96 ? 2.166 9.820 -10.134 1.00 80.88 96 ILE A CA 1
ATOM 709 C C . ILE A 1 96 ? 2.666 11.223 -10.486 1.00 80.88 96 ILE A C 1
ATOM 711 O O . ILE A 1 96 ? 2.031 12.223 -10.145 1.00 80.88 96 ILE A O 1
ATOM 715 N N . THR A 1 97 ? 3.825 11.307 -11.133 1.00 76.50 97 THR A N 1
ATOM 716 C CA . THR A 1 97 ? 4.376 12.574 -11.625 1.00 76.50 97 THR A CA 1
ATOM 717 C C . THR A 1 97 ? 3.644 13.038 -12.888 1.00 76.50 97 THR A C 1
ATOM 719 O O . THR A 1 97 ? 2.916 12.284 -13.529 1.00 76.50 97 THR A O 1
ATOM 722 N N . ALA A 1 98 ? 3.894 14.278 -13.319 1.00 68.06 98 ALA A N 1
ATOM 723 C CA . ALA A 1 98 ? 3.385 14.784 -14.598 1.00 68.06 98 ALA A CA 1
ATOM 724 C C . ALA A 1 98 ? 3.842 13.955 -15.822 1.00 68.06 98 ALA A C 1
ATOM 726 O O . ALA A 1 98 ? 3.230 14.050 -16.882 1.00 68.06 98 ALA A O 1
ATOM 727 N N . THR A 1 99 ? 4.903 13.150 -15.684 1.00 68.62 99 THR A N 1
ATOM 728 C CA . THR A 1 99 ? 5.435 12.240 -16.712 1.00 68.62 99 THR A CA 1
ATOM 729 C C . THR A 1 99 ? 4.847 10.826 -16.634 1.00 68.62 99 THR A C 1
ATOM 731 O O . THR A 1 99 ? 5.314 9.947 -17.350 1.00 68.62 99 THR A O 1
ATOM 734 N N . ASN A 1 100 ? 3.823 10.596 -15.800 1.00 67.25 100 ASN A N 1
ATOM 735 C CA . ASN A 1 100 ? 3.280 9.270 -15.475 1.00 67.25 100 ASN A CA 1
ATOM 736 C C . ASN A 1 100 ? 4.298 8.307 -14.838 1.00 67.25 100 ASN A C 1
ATOM 738 O O . ASN A 1 100 ? 4.102 7.093 -14.836 1.00 67.25 100 ASN A O 1
ATOM 742 N N . GLU A 1 101 ? 5.366 8.834 -14.242 1.00 74.06 101 GLU A N 1
ATOM 743 C CA . GLU A 1 101 ? 6.325 8.030 -13.493 1.00 74.06 101 GLU A CA 1
ATOM 744 C C . GLU A 1 101 ? 5.871 7.921 -12.033 1.00 74.06 101 GLU A C 1
ATOM 746 O O . GLU A 1 101 ? 5.433 8.893 -11.412 1.00 74.06 101 GLU A O 1
ATOM 751 N N . GLY A 1 102 ? 5.962 6.719 -11.463 1.00 76.38 102 GLY A N 1
ATOM 752 C CA . GLY A 1 102 ? 5.647 6.495 -10.056 1.00 76.38 102 GLY A CA 1
ATOM 753 C C . GLY A 1 102 ? 6.776 6.994 -9.156 1.00 76.38 102 GLY A C 1
ATOM 754 O O . GLY A 1 102 ? 7.817 6.345 -9.045 1.00 76.38 102 GLY A O 1
ATOM 755 N N . ARG A 1 103 ? 6.569 8.113 -8.455 1.00 89.69 103 ARG A N 1
ATOM 756 C CA . ARG A 1 103 ? 7.403 8.498 -7.311 1.00 89.69 103 ARG A CA 1
ATOM 757 C C . ARG A 1 103 ? 6.936 7.723 -6.089 1.00 89.69 103 ARG A C 1
ATOM 759 O O . ARG A 1 103 ? 6.003 8.127 -5.397 1.00 89.69 103 ARG A O 1
ATOM 766 N N . TRP A 1 104 ? 7.582 6.599 -5.828 1.00 93.12 104 TRP A N 1
ATOM 767 C CA . TRP A 1 104 ? 7.239 5.746 -4.700 1.00 93.12 104 TRP A CA 1
ATOM 768 C C . TRP A 1 104 ? 7.843 6.240 -3.388 1.00 93.12 104 TRP A C 1
ATOM 770 O O . TRP A 1 104 ? 9.032 6.540 -3.322 1.00 93.12 104 TRP A O 1
ATOM 780 N N . LEU A 1 105 ? 7.020 6.293 -2.343 1.00 94.06 105 L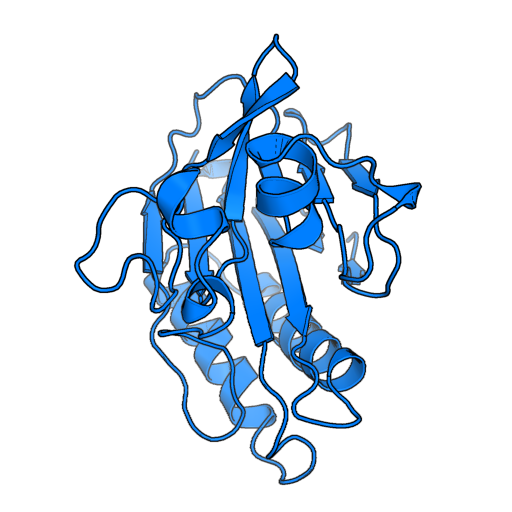EU A N 1
ATOM 781 C CA . LEU A 1 105 ? 7.355 6.925 -1.064 1.00 94.06 105 LEU A CA 1
ATOM 782 C C . LEU A 1 105 ? 7.559 5.904 0.057 1.00 94.06 105 LEU A C 1
ATOM 784 O O . LEU A 1 105 ? 8.274 6.182 1.012 1.00 94.06 105 LEU A O 1
ATOM 788 N N . THR A 1 106 ? 6.972 4.714 -0.066 1.00 95.75 106 THR A N 1
ATOM 789 C CA . THR A 1 106 ? 7.195 3.611 0.877 1.00 95.75 106 THR A CA 1
ATOM 790 C C . THR A 1 106 ? 8.335 2.703 0.425 1.00 95.75 106 THR A C 1
ATOM 792 O O . THR A 1 106 ? 8.535 2.534 -0.786 1.00 95.75 106 THR A O 1
ATOM 795 N N . PRO A 1 107 ? 9.057 2.058 1.355 1.00 95.25 107 PRO A N 1
ATOM 796 C CA . PRO A 1 107 ? 10.025 1.022 1.013 1.00 95.25 107 PRO A CA 1
ATOM 797 C C . PRO A 1 107 ? 9.327 -0.264 0.562 1.00 95.25 107 PRO A C 1
ATOM 799 O O . PRO A 1 107 ? 8.101 -0.387 0.599 1.00 95.25 107 PRO A O 1
ATOM 802 N N . VAL A 1 108 ? 10.144 -1.227 0.149 1.00 95.88 108 VAL A N 1
ATOM 803 C CA . VAL A 1 108 ? 9.744 -2.559 -0.310 1.00 95.88 108 VAL A CA 1
ATOM 804 C C . VAL A 1 108 ? 10.365 -3.581 0.635 1.00 95.88 108 VAL A C 1
ATOM 806 O O . VAL A 1 108 ? 11.527 -3.431 1.011 1.00 95.88 108 VAL A O 1
ATOM 809 N N . HIS A 1 109 ? 9.612 -4.603 1.036 1.00 95.88 109 HIS A N 1
ATOM 810 C CA . HIS A 1 109 ? 10.067 -5.598 2.011 1.00 95.88 109 HIS A CA 1
ATOM 811 C C . HIS A 1 109 ? 10.269 -6.968 1.364 1.00 95.88 109 HIS A C 1
ATOM 813 O O . HIS A 1 109 ? 9.511 -7.904 1.627 1.00 95.88 109 HIS A O 1
ATOM 819 N N . THR A 1 110 ? 11.315 -7.097 0.548 1.00 96.25 110 THR A N 1
ATOM 820 C CA . THR A 1 110 ? 11.671 -8.356 -0.128 1.00 96.25 110 THR A CA 1
ATOM 821 C C . THR A 1 110 ? 13.074 -8.810 0.265 1.00 96.25 110 THR A C 1
ATOM 823 O O . THR A 1 110 ? 13.844 -8.052 0.857 1.00 96.25 110 THR A O 1
ATOM 826 N N . ALA A 1 111 ? 13.426 -10.055 -0.047 1.00 96.81 111 ALA A N 1
ATOM 827 C CA . ALA A 1 111 ? 14.775 -10.556 0.176 1.00 96.81 111 ALA A CA 1
ATOM 828 C C . ALA A 1 111 ? 15.791 -9.948 -0.806 1.00 96.81 111 ALA A C 1
ATOM 830 O O . ALA A 1 111 ? 16.981 -9.943 -0.500 1.00 96.81 111 ALA A O 1
ATOM 831 N N . ALA A 1 112 ? 15.340 -9.411 -1.947 1.00 96.88 112 ALA A N 1
ATOM 832 C CA . ALA A 1 112 ? 16.215 -8.752 -2.914 1.00 96.88 112 ALA A CA 1
ATOM 833 C C . ALA A 1 112 ? 16.874 -7.486 -2.339 1.00 96.88 112 ALA A C 1
ATOM 835 O O . ALA A 1 112 ? 18.025 -7.223 -2.651 1.00 96.88 112 ALA A O 1
ATOM 836 N N . ASN A 1 113 ? 16.184 -6.749 -1.463 1.00 95.44 113 ASN A N 1
ATOM 837 C CA . ASN A 1 113 ? 16.680 -5.524 -0.821 1.00 95.44 113 ASN A CA 1
ATOM 838 C C . ASN A 1 113 ? 16.745 -5.654 0.715 1.00 95.44 113 ASN A C 1
ATOM 840 O O . ASN A 1 113 ? 16.368 -4.751 1.468 1.00 95.44 113 ASN A O 1
ATOM 844 N N . ALA A 1 114 ? 17.166 -6.827 1.195 1.00 92.50 114 ALA A N 1
ATOM 845 C CA . ALA A 1 114 ? 17.104 -7.185 2.610 1.00 92.50 114 ALA A CA 1
ATOM 846 C C . ALA A 1 114 ? 17.986 -6.317 3.529 1.00 92.50 114 ALA A C 1
ATOM 848 O O . ALA A 1 114 ? 17.775 -6.333 4.744 1.00 92.50 114 ALA A O 1
ATOM 849 N N . LEU A 1 115 ? 18.961 -5.576 2.987 1.00 91.06 115 LEU A N 1
ATOM 850 C CA . LEU A 1 115 ? 19.836 -4.694 3.764 1.00 91.06 115 LEU A CA 1
ATOM 851 C C . LEU A 1 115 ? 19.302 -3.254 3.828 1.00 91.06 115 LEU A C 1
ATOM 853 O O . LEU A 1 115 ? 19.968 -2.378 4.380 1.00 91.06 115 LEU A O 1
ATOM 857 N N . GLY A 1 116 ? 18.087 -3.014 3.323 1.00 87.25 116 GLY A N 1
ATOM 858 C CA . GLY A 1 116 ? 17.439 -1.704 3.337 1.00 87.25 116 GLY A CA 1
ATOM 859 C C . GLY A 1 116 ? 17.828 -0.824 2.152 1.00 87.25 116 GLY A C 1
ATOM 860 O O . GLY A 1 116 ? 17.678 0.396 2.218 1.00 87.25 116 GLY A O 1
ATOM 861 N N . GLU A 1 117 ? 18.337 -1.418 1.073 1.00 92.44 117 GLU A N 1
ATOM 862 C CA . GLU A 1 117 ? 18.625 -0.709 -0.165 1.00 92.44 117 GLU A CA 1
ATOM 863 C C . GLU A 1 117 ? 17.345 -0.156 -0.805 1.00 92.44 117 GLU A C 1
ATOM 865 O O . GLU A 1 117 ? 16.259 -0.748 -0.726 1.00 92.44 117 GLU A O 1
ATOM 870 N N . CYS A 1 118 ? 17.483 0.968 -1.513 1.00 91.25 118 CYS A N 1
ATOM 871 C CA . CYS A 1 118 ? 16.438 1.427 -2.415 1.00 91.25 118 CYS A CA 1
ATOM 872 C C . CYS A 1 118 ? 16.183 0.354 -3.477 1.00 91.25 118 CYS A C 1
ATOM 874 O O . CYS A 1 118 ? 17.097 -0.045 -4.201 1.00 91.25 118 CYS A O 1
ATOM 876 N N . PHE A 1 119 ? 14.930 -0.085 -3.590 1.00 94.88 119 PHE A N 1
ATOM 877 C CA . PHE A 1 119 ? 14.552 -1.071 -4.592 1.00 94.88 119 PHE A CA 1
ATOM 878 C C . PHE A 1 119 ? 14.740 -0.496 -6.000 1.00 94.88 119 PHE A C 1
ATOM 880 O O . PHE A 1 119 ? 14.335 0.633 -6.287 1.00 94.88 119 PHE A O 1
ATOM 887 N N . SER A 1 120 ? 15.354 -1.281 -6.877 1.00 93.81 120 SER A N 1
ATOM 888 C CA . SER A 1 120 ? 15.811 -0.856 -8.200 1.00 93.81 120 SER A CA 1
ATOM 889 C C . SER A 1 120 ? 15.573 -1.957 -9.230 1.00 93.81 120 SER A C 1
ATOM 891 O O . SER A 1 120 ? 15.096 -3.046 -8.899 1.00 93.81 120 SER A O 1
ATOM 893 N N . ARG A 1 121 ? 15.910 -1.688 -10.494 1.00 94.31 121 ARG A N 1
ATOM 894 C CA . ARG A 1 121 ? 15.732 -2.658 -11.579 1.00 94.31 121 ARG A CA 1
ATOM 895 C C . ARG A 1 121 ? 16.600 -3.910 -11.391 1.00 94.31 121 ARG A C 1
ATOM 897 O O . ARG A 1 121 ? 16.177 -4.990 -11.783 1.00 94.31 121 ARG A O 1
ATOM 904 N N . GLU A 1 122 ? 17.768 -3.792 -10.763 1.00 95.50 122 GLU A N 1
ATOM 905 C CA . GLU A 1 122 ? 18.631 -4.932 -10.429 1.00 95.50 122 GLU A CA 1
ATOM 906 C C . GLU A 1 122 ? 17.938 -5.888 -9.451 1.00 95.50 122 GLU A C 1
ATOM 908 O O . GLU A 1 122 ? 17.964 -7.098 -9.651 1.00 95.50 122 GLU A O 1
ATOM 913 N N . HIS A 1 123 ? 17.255 -5.345 -8.441 1.00 96.50 123 HIS A N 1
ATOM 914 C CA . HIS A 1 123 ? 16.458 -6.124 -7.494 1.00 96.50 123 HIS A CA 1
ATOM 915 C C . HIS A 1 123 ? 15.232 -6.752 -8.172 1.00 96.50 123 HIS A C 1
ATOM 917 O O . HIS A 1 123 ? 14.890 -7.902 -7.908 1.00 96.50 123 HIS A O 1
ATOM 923 N N . ALA A 1 124 ? 14.603 -6.016 -9.093 1.00 94.50 124 ALA A N 1
ATOM 924 C CA . ALA A 1 124 ? 13.409 -6.441 -9.819 1.00 94.50 124 ALA A CA 1
ATOM 925 C C . ALA A 1 124 ? 13.610 -7.677 -10.707 1.00 94.50 124 ALA A C 1
ATOM 927 O O . ALA A 1 124 ? 12.619 -8.272 -11.110 1.00 94.50 124 ALA A O 1
ATOM 928 N N . VAL A 1 125 ? 14.845 -8.053 -11.047 1.00 94.50 125 VAL A N 1
ATOM 929 C CA . VAL A 1 125 ? 15.134 -9.248 -11.865 1.00 94.50 125 VAL A CA 1
ATOM 930 C C . VAL A 1 125 ? 15.688 -10.418 -11.047 1.00 94.50 125 VAL A C 1
ATOM 932 O O . VAL A 1 125 ? 16.023 -11.454 -11.613 1.00 94.50 125 VAL A O 1
ATOM 935 N N . MET A 1 126 ? 15.802 -10.268 -9.725 1.00 95.38 126 MET A N 1
ATOM 936 C CA . MET A 1 126 ? 16.232 -11.340 -8.829 1.00 95.38 126 MET A CA 1
ATOM 937 C C . MET A 1 126 ? 15.054 -12.229 -8.435 1.00 95.38 126 MET A C 1
ATOM 939 O O . MET A 1 126 ? 14.013 -11.718 -8.034 1.00 95.38 126 MET A O 1
ATOM 943 N N . ASP A 1 127 ? 15.261 -13.547 -8.370 1.00 92.94 127 ASP A N 1
ATOM 944 C CA . ASP A 1 127 ? 14.268 -14.481 -7.805 1.00 92.94 127 ASP A CA 1
ATOM 945 C C . ASP A 1 127 ? 13.898 -14.121 -6.353 1.00 92.94 127 ASP A C 1
ATOM 947 O O . ASP A 1 127 ? 12.766 -14.306 -5.908 1.00 92.94 127 ASP A O 1
ATOM 951 N N . ALA A 1 128 ? 14.850 -13.534 -5.619 1.00 94.88 128 ALA A N 1
ATOM 952 C CA . ALA A 1 128 ? 14.665 -13.051 -4.254 1.00 94.88 128 ALA A CA 1
ATOM 953 C C . ALA A 1 128 ? 13.603 -11.937 -4.124 1.00 94.88 128 ALA A C 1
ATOM 955 O O . ALA A 1 128 ? 13.160 -11.668 -3.004 1.00 94.88 128 ALA A O 1
ATOM 956 N N . ARG A 1 129 ? 13.169 -11.309 -5.232 1.00 94.19 129 ARG A N 1
ATOM 957 C CA . ARG A 1 129 ? 12.091 -10.304 -5.228 1.00 94.19 129 ARG A CA 1
ATOM 958 C C . ARG A 1 129 ? 10.772 -10.890 -4.724 1.00 94.19 129 ARG A C 1
ATOM 960 O O . ARG A 1 129 ? 10.071 -10.231 -3.976 1.00 94.19 129 ARG A O 1
ATOM 967 N N . HIS A 1 130 ? 10.506 -12.162 -5.019 1.00 91.81 130 HIS A N 1
ATOM 968 C CA . HIS A 1 130 ? 9.263 -12.847 -4.648 1.00 91.81 130 HIS A CA 1
ATOM 969 C C . HIS A 1 130 ? 9.242 -13.350 -3.192 1.00 91.81 130 HIS A C 1
ATOM 971 O O . HIS A 1 130 ? 8.295 -14.007 -2.757 1.00 91.81 130 HIS A O 1
ATOM 977 N N . ILE A 1 131 ? 10.297 -13.089 -2.410 1.00 93.81 131 ILE A N 1
ATOM 978 C CA . ILE A 1 131 ? 10.401 -13.533 -1.017 1.00 93.81 131 ILE A CA 1
ATOM 979 C C . ILE A 1 131 ? 10.173 -12.339 -0.091 1.00 93.81 131 ILE A C 1
ATOM 981 O O . ILE A 1 131 ? 11.092 -11.571 0.189 1.00 93.81 131 ILE A O 1
ATOM 985 N N . LEU A 1 132 ? 8.958 -12.217 0.446 1.00 94.06 132 LEU A N 1
ATOM 986 C CA . LEU A 1 132 ? 8.605 -11.155 1.389 1.00 94.06 132 LEU A CA 1
ATOM 987 C C . LEU A 1 132 ? 9.304 -11.317 2.750 1.00 94.06 132 LEU A C 1
ATOM 989 O O . LEU A 1 132 ? 9.170 -12.348 3.420 1.00 94.06 132 LEU A O 1
ATOM 993 N N . THR A 1 133 ? 9.985 -10.266 3.210 1.00 94.06 133 THR A N 1
ATOM 994 C CA . THR A 1 133 ? 10.619 -10.204 4.544 1.00 94.06 133 THR A CA 1
ATOM 995 C C . THR A 1 133 ? 9.664 -9.705 5.629 1.00 94.06 133 THR A C 1
ATOM 997 O O . THR A 1 133 ? 9.858 -10.001 6.812 1.00 94.06 133 THR A O 1
ATOM 1000 N N . ARG A 1 134 ? 8.589 -9.012 5.235 1.00 94.00 134 ARG A N 1
ATOM 1001 C CA . ARG A 1 134 ? 7.438 -8.652 6.076 1.00 94.00 134 ARG A CA 1
ATOM 1002 C C . ARG A 1 134 ? 6.156 -8.940 5.305 1.00 94.00 134 ARG A C 1
ATOM 1004 O O . ARG A 1 134 ? 6.096 -8.649 4.119 1.00 94.00 134 ARG A O 1
ATOM 1011 N N . ARG A 1 135 ? 5.148 -9.515 5.962 1.00 92.62 135 ARG A N 1
ATOM 1012 C CA . ARG A 1 135 ? 3.859 -9.835 5.328 1.00 92.62 135 ARG A CA 1
ATOM 1013 C C . ARG A 1 135 ? 2.733 -9.931 6.344 1.00 92.62 135 ARG A C 1
ATOM 1015 O O . ARG A 1 135 ? 2.951 -10.240 7.515 1.00 92.62 135 ARG A O 1
ATOM 1022 N N . LEU A 1 136 ? 1.511 -9.722 5.881 1.00 91.56 136 LEU A N 1
ATOM 1023 C CA . LEU A 1 136 ? 0.306 -10.069 6.616 1.00 91.56 136 LEU A CA 1
ATOM 1024 C C . LEU A 1 136 ? 0.141 -11.590 6.609 1.00 91.56 136 LEU A C 1
ATOM 1026 O O . LEU A 1 136 ? 0.113 -12.198 5.547 1.00 91.56 136 LEU A O 1
ATOM 1030 N N . ARG A 1 137 ? 0.007 -12.216 7.779 1.00 89.81 137 ARG A N 1
ATOM 1031 C CA . ARG A 1 137 ? -0.250 -13.661 7.913 1.00 89.81 137 ARG A CA 1
ATOM 1032 C C . ARG A 1 137 ? -0.987 -13.970 9.204 1.00 89.81 137 ARG A C 1
ATOM 1034 O O . ARG A 1 137 ? -0.743 -13.310 10.213 1.00 89.81 137 ARG A O 1
ATOM 1041 N N . ALA A 1 138 ? -1.851 -14.980 9.206 1.00 85.12 138 ALA A N 1
ATOM 1042 C CA . ALA A 1 138 ? -2.750 -15.236 10.332 1.00 85.12 138 ALA A CA 1
ATOM 1043 C C . ALA A 1 138 ? -2.018 -15.509 11.663 1.00 85.12 138 ALA A C 1
ATOM 1045 O O . ALA A 1 138 ? -2.484 -15.104 12.725 1.00 85.12 138 ALA A O 1
ATOM 1046 N N . GLN A 1 139 ? -0.847 -16.153 11.626 1.00 84.56 139 GLN A N 1
ATOM 1047 C CA . GLN A 1 139 ? -0.139 -16.590 12.838 1.00 84.56 139 GLN A CA 1
ATOM 1048 C C . GLN A 1 139 ? 0.578 -15.466 13.580 1.00 84.56 139 GLN A C 1
ATOM 1050 O O . GLN A 1 139 ? 0.829 -15.583 14.779 1.00 84.56 139 GLN A O 1
ATOM 1055 N N . ARG A 1 140 ? 0.996 -14.410 12.875 1.00 88.56 140 ARG A N 1
ATOM 1056 C CA . ARG A 1 140 ? 1.832 -13.363 13.463 1.00 88.56 140 ARG A CA 1
ATOM 1057 C C . ARG A 1 140 ? 1.534 -12.014 12.844 1.00 88.56 140 ARG A C 1
ATOM 1059 O O . ARG A 1 140 ? 1.579 -11.859 11.629 1.00 88.56 140 ARG A O 1
ATOM 1066 N N . PHE A 1 141 ? 1.311 -11.036 13.712 1.00 91.06 141 PHE A N 1
ATOM 1067 C CA . PHE A 1 141 ? 1.253 -9.640 13.321 1.00 91.06 141 PHE A CA 1
ATOM 1068 C C . PHE A 1 141 ? 2.676 -9.089 13.196 1.00 91.06 141 PHE A C 1
ATOM 1070 O O . PHE A 1 141 ? 3.325 -8.803 14.205 1.00 91.06 141 PHE A O 1
ATOM 1077 N N . ASP A 1 142 ? 3.167 -8.969 11.966 1.00 92.31 142 ASP A N 1
ATOM 1078 C CA . ASP A 1 142 ? 4.394 -8.229 11.686 1.00 92.31 142 ASP A CA 1
ATOM 1079 C C . ASP A 1 142 ? 4.090 -6.720 11.775 1.00 92.31 142 ASP A C 1
ATOM 1081 O O . ASP A 1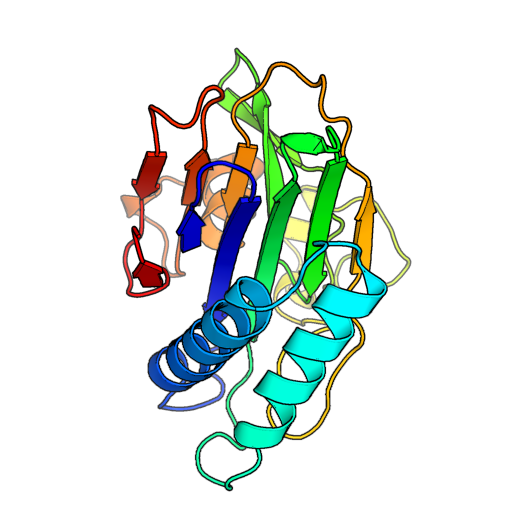 142 ? 3.079 -6.249 11.251 1.00 92.31 142 ASP A O 1
ATOM 1085 N N . ILE A 1 143 ? 4.930 -5.965 12.493 1.00 93.62 143 ILE A N 1
ATOM 1086 C CA . ILE A 1 143 ? 4.759 -4.510 12.629 1.00 93.62 143 ILE A CA 1
ATOM 1087 C C . ILE A 1 143 ? 5.012 -3.878 11.251 1.00 93.62 143 ILE A C 1
ATOM 1089 O O . ILE A 1 143 ? 6.088 -4.116 10.694 1.00 93.62 143 ILE A O 1
ATOM 1093 N N . PRO A 1 144 ? 4.060 -3.105 10.694 1.00 96.25 144 PRO A N 1
ATOM 1094 C CA . PRO A 1 144 ? 4.260 -2.464 9.403 1.00 96.25 144 PRO A CA 1
ATOM 1095 C C . PRO A 1 144 ? 5.266 -1.319 9.484 1.00 96.25 144 PRO A C 1
ATOM 1097 O O . PRO A 1 144 ? 5.487 -0.731 10.545 1.00 96.25 144 PRO A O 1
ATOM 1100 N N . GLU A 1 145 ? 5.828 -0.976 8.331 1.00 96.69 145 GLU A N 1
ATOM 1101 C CA . GLU A 1 145 ? 6.550 0.280 8.159 1.00 96.69 145 GLU A CA 1
ATOM 1102 C C . GLU A 1 145 ? 5.552 1.445 8.185 1.00 96.69 145 GLU A C 1
ATOM 1104 O O . GLU A 1 145 ? 4.433 1.317 7.685 1.00 96.69 145 GLU A O 1
ATOM 1109 N N . VAL A 1 146 ? 5.962 2.579 8.754 1.00 97.56 146 VAL A N 1
ATOM 1110 C CA . VAL A 1 146 ? 5.193 3.827 8.753 1.00 97.56 146 VAL A CA 1
ATOM 1111 C C . VAL A 1 146 ? 6.032 4.914 8.104 1.00 97.56 146 VAL A C 1
ATOM 1113 O O . VAL A 1 146 ? 7.143 5.193 8.550 1.00 97.56 146 VAL A O 1
ATOM 1116 N N . THR A 1 147 ? 5.469 5.581 7.105 1.00 96.44 147 THR A N 1
ATOM 1117 C CA . THR A 1 147 ? 6.104 6.703 6.416 1.00 96.44 147 THR A CA 1
ATOM 1118 C C . THR A 1 147 ? 5.220 7.937 6.538 1.00 96.44 147 THR A C 1
ATOM 1120 O O . THR A 1 147 ? 4.037 7.899 6.198 1.00 96.44 147 THR A O 1
ATOM 1123 N N . TRP A 1 148 ? 5.785 9.037 7.037 1.00 94.81 148 TRP A N 1
ATOM 1124 C CA . TRP A 1 148 ? 5.136 10.344 6.954 1.00 94.81 148 TRP A CA 1
ATOM 1125 C C . TRP A 1 148 ? 5.174 10.836 5.512 1.00 94.81 148 TRP A C 1
ATOM 1127 O O . TRP A 1 148 ? 6.217 10.753 4.864 1.00 94.81 148 TRP A O 1
ATOM 1137 N N . LEU A 1 149 ? 4.052 11.350 5.021 1.00 92.50 149 LEU A N 1
ATOM 1138 C CA . LEU A 1 149 ? 3.943 11.891 3.675 1.00 92.50 149 LEU A CA 1
ATOM 1139 C C . LEU A 1 149 ? 3.673 13.391 3.765 1.00 92.50 149 LEU A C 1
ATOM 1141 O O . LEU A 1 149 ? 2.860 13.826 4.587 1.00 92.50 149 LEU A O 1
ATOM 1145 N N . ASP A 1 150 ? 4.319 14.175 2.904 1.00 87.56 150 ASP A N 1
ATOM 1146 C CA . ASP A 1 150 ? 4.028 15.602 2.831 1.00 87.56 150 ASP A CA 1
ATOM 1147 C C . ASP A 1 150 ? 2.630 15.803 2.241 1.00 87.56 150 ASP A C 1
ATOM 1149 O O . ASP A 1 150 ? 2.338 15.421 1.106 1.00 87.56 150 ASP A O 1
ATOM 1153 N N . TRP A 1 151 ? 1.749 16.410 3.034 1.00 81.94 151 TRP A N 1
ATOM 1154 C CA . TRP A 1 151 ? 0.387 16.734 2.624 1.00 81.94 151 TRP A CA 1
ATOM 1155 C C . TRP A 1 151 ? 0.346 17.670 1.410 1.00 81.94 151 TRP A C 1
ATOM 1157 O O . TRP A 1 151 ? -0.604 17.625 0.629 1.00 81.94 151 TRP A O 1
ATOM 1167 N N . ASN A 1 152 ? 1.357 18.529 1.264 1.00 79.94 152 ASN A N 1
ATOM 1168 C CA . ASN A 1 152 ? 1.404 19.558 0.228 1.00 79.94 152 ASN A CA 1
ATOM 1169 C C . ASN A 1 152 ? 1.996 19.065 -1.094 1.00 79.94 152 ASN A C 1
ATOM 1171 O O . ASN A 1 152 ? 2.057 19.838 -2.053 1.00 79.94 152 ASN A O 1
ATOM 1175 N N . ASP A 1 153 ? 2.435 17.810 -1.169 1.00 73.44 153 ASP A N 1
ATOM 1176 C CA . ASP A 1 153 ? 2.921 17.255 -2.422 1.00 73.44 153 ASP A CA 1
ATOM 1177 C C . ASP A 1 153 ? 1.785 17.210 -3.461 1.00 73.44 153 ASP A C 1
ATOM 1179 O O . ASP A 1 153 ? 0.760 16.556 -3.274 1.00 73.44 153 ASP A O 1
ATOM 1183 N N . ALA A 1 154 ? 1.979 17.913 -4.580 1.00 62.50 154 ALA A N 1
ATOM 1184 C CA . ALA A 1 154 ? 0.924 18.282 -5.531 1.00 62.50 154 ALA A CA 1
ATOM 1185 C C . ALA A 1 154 ? 0.490 17.172 -6.520 1.00 62.50 154 ALA A C 1
ATOM 1187 O O . ALA A 1 154 ? -0.135 17.470 -7.539 1.00 62.50 154 ALA A O 1
ATOM 1188 N N . GLY A 1 155 ? 0.824 15.906 -6.258 1.00 76.19 155 GLY A N 1
ATOM 1189 C CA . GLY A 1 155 ? 0.508 14.774 -7.136 1.00 76.19 155 GLY A CA 1
ATOM 1190 C C . GLY A 1 155 ? -0.690 13.945 -6.654 1.00 76.19 155 GLY A C 1
ATOM 1191 O O . GLY A 1 155 ? -0.940 13.873 -5.449 1.00 76.19 155 GLY A O 1
ATOM 1192 N N . PRO A 1 156 ? -1.429 13.272 -7.560 1.00 86.12 156 PRO A N 1
ATOM 1193 C CA . PRO A 1 156 ? -2.380 12.246 -7.150 1.00 86.12 156 PRO A CA 1
ATOM 1194 C C . PRO A 1 156 ? -1.637 11.135 -6.402 1.00 86.12 156 PRO A C 1
ATOM 1196 O O . PRO A 1 156 ? -0.590 10.657 -6.850 1.00 86.12 156 PRO A O 1
ATOM 1199 N N . TRP A 1 157 ? -2.189 10.716 -5.266 1.00 90.75 157 TRP A N 1
ATOM 1200 C CA . TRP A 1 157 ? -1.664 9.575 -4.525 1.00 90.75 157 TRP A CA 1
ATOM 1201 C C . TRP A 1 157 ? -1.948 8.294 -5.291 1.00 90.75 157 TRP A C 1
ATOM 1203 O O . TRP A 1 157 ? -3.012 8.153 -5.892 1.00 90.75 157 TRP A O 1
ATOM 1213 N N . VAL A 1 158 ? -1.021 7.346 -5.236 1.00 92.75 158 VAL A N 1
ATOM 1214 C CA . VAL A 1 158 ? -1.179 6.034 -5.854 1.00 92.75 158 VAL A CA 1
ATOM 1215 C C . VAL A 1 158 ? -0.827 4.928 -4.871 1.00 92.75 158 VAL A C 1
ATOM 1217 O O . VAL A 1 158 ? 0.141 5.040 -4.122 1.00 92.75 158 VAL A O 1
ATOM 1220 N N . LEU A 1 159 ? -1.629 3.869 -4.869 1.00 94.69 159 LEU A N 1
ATOM 1221 C CA . LEU A 1 159 ? -1.349 2.602 -4.208 1.00 94.69 159 LEU A CA 1
ATOM 1222 C C . LEU A 1 159 ? -1.267 1.521 -5.283 1.00 94.69 159 LEU A C 1
ATOM 1224 O O . LEU A 1 159 ? -2.123 1.509 -6.165 1.00 94.69 159 LEU A O 1
ATOM 1228 N N . ALA A 1 160 ? -0.273 0.640 -5.227 1.00 93.81 160 ALA A N 1
ATOM 1229 C CA . ALA A 1 160 ? -0.074 -0.377 -6.259 1.00 93.81 160 ALA A CA 1
ATOM 1230 C C . ALA A 1 160 ? 0.483 -1.696 -5.711 1.00 93.81 160 ALA A C 1
ATOM 1232 O O . ALA A 1 160 ? 1.271 -1.675 -4.757 1.00 93.81 160 ALA A O 1
ATOM 1233 N N . THR A 1 161 ? 0.098 -2.804 -6.351 1.00 94.25 161 THR A N 1
ATOM 1234 C CA . THR A 1 161 ? 0.725 -4.131 -6.211 1.00 94.25 161 THR A CA 1
ATOM 1235 C C . THR A 1 161 ? 1.993 -4.211 -7.057 1.00 94.25 161 THR A C 1
ATOM 1237 O O . THR A 1 161 ? 2.246 -3.342 -7.906 1.00 94.25 161 THR A O 1
ATOM 1240 N N . ASP A 1 162 ? 2.839 -5.201 -6.787 1.00 92.88 162 ASP A N 1
ATOM 1241 C CA . ASP A 1 162 ? 4.145 -5.326 -7.431 1.00 92.88 162 ASP A CA 1
ATOM 1242 C C . ASP A 1 162 ? 4.043 -5.604 -8.942 1.00 92.88 162 ASP A C 1
ATOM 1244 O O . ASP A 1 162 ? 4.823 -5.026 -9.705 1.00 92.88 162 ASP A O 1
ATOM 1248 N N . GLY A 1 163 ? 3.005 -6.307 -9.404 1.00 92.06 163 GLY A N 1
ATOM 1249 C CA . GLY A 1 163 ? 2.686 -6.449 -10.827 1.00 92.06 163 GLY A CA 1
ATOM 1250 C C . GLY A 1 163 ? 2.539 -5.099 -11.543 1.00 92.06 163 GLY A C 1
ATOM 1251 O O . GLY A 1 163 ? 3.056 -4.897 -12.646 1.00 92.06 163 GLY A O 1
ATOM 1252 N N . TYR A 1 164 ? 1.939 -4.097 -10.892 1.00 92.00 164 TYR A N 1
ATOM 1253 C CA . TYR A 1 164 ? 1.814 -2.765 -11.486 1.00 92.00 164 TYR A CA 1
ATOM 1254 C C . TYR A 1 164 ? 3.119 -1.958 -11.406 1.00 92.00 164 TYR A C 1
ATOM 1256 O O . TYR A 1 164 ? 3.586 -1.401 -12.401 1.00 92.00 164 TYR A O 1
ATOM 1264 N N . TRP A 1 165 ? 3.732 -1.832 -10.226 1.00 92.88 165 TRP A N 1
ATOM 1265 C CA . TRP A 1 165 ? 4.860 -0.903 -10.088 1.00 92.88 165 TR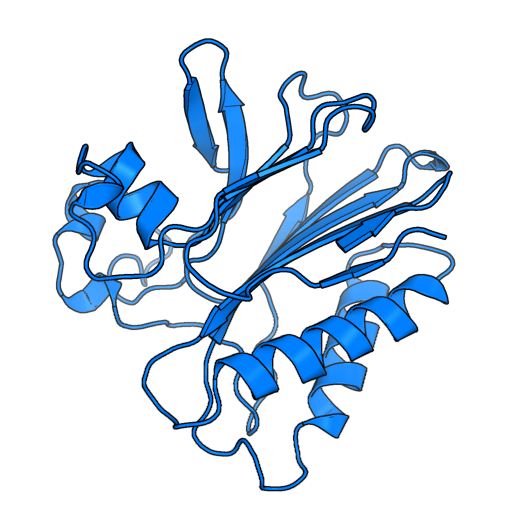P A CA 1
ATOM 1266 C C . TRP A 1 165 ? 6.220 -1.499 -10.461 1.00 92.88 165 TRP A C 1
ATOM 1268 O O . TRP A 1 165 ? 7.086 -0.754 -10.930 1.00 92.88 165 TRP A O 1
ATOM 1278 N N . ILE A 1 166 ? 6.422 -2.807 -10.273 1.00 92.69 166 ILE A N 1
ATOM 1279 C CA . ILE A 1 166 ? 7.628 -3.511 -10.717 1.00 92.69 166 ILE A CA 1
ATOM 1280 C C . ILE A 1 166 ? 7.480 -3.873 -12.186 1.00 92.69 166 ILE A C 1
ATOM 1282 O O . ILE A 1 166 ? 8.250 -3.405 -13.022 1.00 92.69 166 ILE A O 1
ATOM 1286 N N . ASP A 1 167 ? 6.510 -4.717 -12.510 1.00 92.50 167 ASP A N 1
ATOM 1287 C CA . ASP A 1 167 ? 6.491 -5.364 -13.814 1.00 92.50 167 ASP A CA 1
ATOM 1288 C C . ASP A 1 167 ? 6.028 -4.399 -14.913 1.00 92.50 167 ASP A C 1
ATOM 1290 O O . ASP A 1 167 ? 6.739 -4.225 -15.911 1.00 92.50 167 ASP A O 1
ATOM 1294 N N . HIS A 1 168 ? 4.914 -3.691 -14.712 1.00 90.81 168 HIS A N 1
ATOM 1295 C CA . HIS A 1 168 ? 4.454 -2.704 -15.687 1.00 90.81 168 HIS A CA 1
ATOM 1296 C C . HIS A 1 168 ? 5.347 -1.454 -15.731 1.00 90.81 168 HIS A C 1
ATOM 1298 O O . HIS A 1 168 ? 5.935 -1.161 -16.772 1.00 90.81 168 HIS A O 1
ATOM 1304 N N . LEU A 1 169 ? 5.499 -0.728 -14.619 1.00 90.25 169 LEU A N 1
ATOM 1305 C CA . LEU A 1 169 ? 6.203 0.562 -14.636 1.00 90.25 169 LEU A CA 1
ATOM 1306 C C . LEU A 1 169 ? 7.734 0.444 -14.635 1.00 90.25 169 LEU A C 1
ATOM 1308 O O . LEU A 1 169 ? 8.401 1.115 -15.419 1.00 90.25 169 LEU A O 1
ATOM 1312 N N . LEU A 1 170 ? 8.324 -0.368 -13.752 1.00 91.12 170 LEU A N 1
ATOM 1313 C CA . LEU A 1 170 ? 9.785 -0.429 -13.615 1.00 91.12 170 LEU A CA 1
ATOM 1314 C C . LEU A 1 170 ? 10.444 -1.303 -14.687 1.00 91.12 170 LEU A C 1
ATOM 1316 O O . LEU A 1 170 ? 11.567 -0.993 -15.092 1.00 91.12 170 LEU A O 1
ATOM 1320 N N . LEU A 1 171 ? 9.793 -2.375 -15.148 1.00 91.62 171 LEU A N 1
ATOM 1321 C CA . LEU A 1 171 ? 10.302 -3.288 -16.179 1.00 91.62 171 LEU A CA 1
ATOM 1322 C C . LEU A 1 171 ? 9.706 -3.041 -17.573 1.00 91.62 171 LEU A C 1
ATOM 1324 O O . LEU A 1 171 ? 10.180 -3.652 -18.530 1.00 91.62 171 LEU A O 1
ATOM 1328 N N . ASN A 1 172 ? 8.768 -2.099 -17.713 1.00 90.56 172 ASN A N 1
ATOM 1329 C CA . ASN A 1 172 ? 8.114 -1.736 -18.975 1.00 90.56 172 ASN A CA 1
ATOM 1330 C C . ASN A 1 172 ? 7.381 -2.910 -19.651 1.00 90.56 172 ASN A C 1
ATOM 1332 O O . ASN A 1 172 ? 7.402 -3.025 -20.880 1.00 90.56 172 ASN A O 1
ATOM 1336 N N . ARG A 1 173 ? 6.758 -3.800 -18.872 1.00 90.44 173 ARG A N 1
ATOM 1337 C CA . ARG A 1 173 ? 5.885 -4.858 -19.407 1.00 90.44 173 ARG A CA 1
ATOM 1338 C C . ARG A 1 173 ? 4.492 -4.293 -19.686 1.00 90.44 173 ARG A C 1
ATOM 1340 O O . ARG A 1 173 ? 4.056 -3.351 -19.025 1.00 90.44 173 ARG A O 1
ATOM 1347 N N . GLN A 1 174 ? 3.788 -4.827 -20.677 1.00 87.06 174 GLN A N 1
ATOM 1348 C CA . GLN A 1 174 ? 2.402 -4.420 -20.920 1.00 87.06 174 GLN A CA 1
ATOM 1349 C C . GLN A 1 174 ? 1.491 -5.065 -19.876 1.00 87.06 174 GLN A C 1
ATOM 1351 O O . GLN A 1 174 ? 1.713 -6.218 -19.527 1.00 87.06 174 GLN A O 1
ATOM 1356 N N . LEU A 1 175 ? 0.485 -4.330 -19.386 1.00 83.88 175 LEU A N 1
ATOM 1357 C CA . LEU A 1 175 ? -0.456 -4.841 -18.376 1.00 83.88 175 LEU A CA 1
ATOM 1358 C C . LEU A 1 175 ? -1.171 -6.113 -18.851 1.00 83.88 175 LEU A C 1
ATOM 1360 O O . LEU A 1 175 ? -1.332 -7.040 -18.070 1.00 83.88 175 LEU A O 1
ATOM 1364 N N . ASP A 1 176 ? -1.524 -6.174 -20.137 1.00 82.50 176 ASP A N 1
ATOM 1365 C CA . ASP A 1 176 ? -2.226 -7.317 -20.735 1.00 82.50 176 ASP A CA 1
ATOM 1366 C C . ASP A 1 176 ? -1.358 -8.591 -20.824 1.00 82.50 176 ASP A C 1
ATOM 1368 O O . ASP A 1 176 ? -1.890 -9.677 -21.052 1.00 82.50 176 ASP A O 1
ATOM 1372 N N . ASP A 1 177 ? -0.039 -8.467 -20.630 1.00 84.19 177 ASP A N 1
ATOM 1373 C CA . ASP A 1 177 ? 0.931 -9.567 -20.702 1.00 84.19 177 ASP A CA 1
ATOM 1374 C C . ASP A 1 177 ? 1.373 -10.068 -19.312 1.00 84.19 177 ASP A C 1
ATOM 1376 O O . ASP A 1 177 ? 2.279 -10.901 -19.215 1.00 84.19 177 ASP A O 1
ATOM 1380 N N . LEU A 1 178 ? 0.804 -9.536 -18.225 1.00 83.00 178 LEU A N 1
ATOM 1381 C CA . LEU A 1 178 ? 1.214 -9.896 -16.869 1.00 83.00 178 LEU A CA 1
ATOM 1382 C C . LEU A 1 178 ? 0.542 -11.188 -16.400 1.00 83.00 178 LEU A C 1
ATOM 1384 O O . LEU A 1 178 ? -0.661 -11.383 -16.551 1.00 83.00 178 LEU A O 1
ATOM 1388 N N . GLU A 1 179 ? 1.352 -12.081 -15.828 1.00 72.75 179 GLU A N 1
ATOM 1389 C CA . GLU A 1 179 ? 0.875 -13.320 -15.198 1.00 72.75 179 GLU A CA 1
ATOM 1390 C C . GLU A 1 179 ? 0.379 -13.092 -13.763 1.00 72.75 179 GLU A C 1
ATOM 1392 O O . GLU A 1 179 ? -0.399 -13.898 -13.254 1.00 72.75 179 GLU A O 1
ATOM 1397 N N . ASP A 1 180 ? 0.847 -12.017 -13.124 1.00 73.94 180 ASP A N 1
ATOM 1398 C CA . ASP A 1 180 ? 0.559 -11.659 -11.735 1.00 73.94 180 ASP A CA 1
ATOM 1399 C C . ASP A 1 180 ? -0.342 -10.421 -11.652 1.00 73.94 180 ASP A C 1
ATOM 1401 O O . ASP A 1 180 ? -0.416 -9.637 -12.602 1.00 73.94 180 ASP A O 1
ATOM 1405 N N . ASP A 1 181 ? -0.999 -10.239 -10.508 1.00 79.88 181 ASP A N 1
ATOM 1406 C CA . ASP A 1 181 ? -1.957 -9.153 -10.288 1.00 79.88 181 ASP A CA 1
ATOM 1407 C C . ASP A 1 181 ? -1.305 -7.766 -10.398 1.00 79.88 181 ASP A C 1
ATOM 1409 O O . ASP A 1 181 ? -0.402 -7.387 -9.642 1.00 79.88 181 ASP A O 1
ATOM 1413 N N . ALA A 1 182 ? -1.821 -6.958 -11.324 1.00 87.62 182 ALA A N 1
ATOM 1414 C CA . ALA A 1 182 ? -1.326 -5.616 -11.608 1.00 87.62 182 ALA A CA 1
ATOM 1415 C C . ALA A 1 182 ? -2.341 -4.530 -11.239 1.00 87.62 182 ALA A C 1
ATOM 1417 O O . ALA A 1 182 ? -2.817 -3.751 -12.073 1.00 87.62 182 ALA A O 1
ATOM 1418 N N . SER A 1 183 ? -2.650 -4.450 -9.950 1.00 89.62 183 SER A N 1
ATOM 1419 C CA . SER A 1 183 ? -3.630 -3.523 -9.407 1.00 89.62 183 SER A CA 1
ATOM 1420 C C . SER A 1 183 ? -3.040 -2.166 -9.020 1.00 89.62 183 SER A C 1
ATOM 1422 O O . SER A 1 183 ? -2.000 -2.054 -8.368 1.00 89.62 183 SER A O 1
ATOM 1424 N N . VAL A 1 184 ? -3.781 -1.105 -9.345 1.00 90.44 184 VAL A N 1
ATOM 1425 C CA . VAL A 1 184 ? -3.474 0.274 -8.966 1.00 90.44 184 VAL A CA 1
ATOM 1426 C C . VAL A 1 184 ? -4.731 1.044 -8.559 1.00 90.44 184 VAL A C 1
ATOM 1428 O O . VAL A 1 184 ? -5.788 0.970 -9.191 1.00 90.44 184 VAL A O 1
ATOM 1431 N N . LEU A 1 185 ? -4.602 1.837 -7.499 1.00 89.94 185 LEU A N 1
ATOM 1432 C CA . LEU A 1 185 ? -5.597 2.804 -7.048 1.00 89.94 185 LEU A CA 1
ATOM 1433 C C . LEU A 1 185 ? -4.980 4.192 -7.037 1.00 89.94 185 LEU A C 1
ATOM 1435 O O . LEU A 1 185 ? -4.001 4.425 -6.332 1.00 89.94 185 LEU A O 1
ATOM 1439 N N . SER A 1 186 ? -5.574 5.120 -7.780 1.00 88.44 186 SER A N 1
ATOM 1440 C CA . SER A 1 186 ? -5.166 6.523 -7.797 1.00 88.44 186 SER A CA 1
ATOM 1441 C C . SER A 1 186 ? -6.227 7.419 -7.164 1.00 88.44 186 SER A C 1
ATOM 1443 O O . SER A 1 186 ? -7.430 7.261 -7.375 1.00 88.44 186 SER A O 1
ATOM 1445 N N . LEU A 1 187 ? -5.756 8.375 -6.370 1.00 85.88 187 LEU A N 1
ATOM 1446 C CA . LEU A 1 187 ? -6.547 9.295 -5.565 1.00 85.88 187 LEU A CA 1
ATOM 1447 C C . LEU A 1 187 ? -6.062 10.720 -5.850 1.00 85.88 187 LEU A C 1
ATOM 1449 O O . LEU A 1 187 ? -5.068 11.179 -5.280 1.00 85.88 187 LEU A O 1
ATOM 1453 N N . GLY A 1 188 ? -6.746 11.421 -6.755 1.00 77.38 188 GLY A N 1
ATOM 1454 C CA . GLY A 1 188 ? -6.452 12.825 -7.055 1.00 77.38 188 GLY A CA 1
ATOM 1455 C C . GLY A 1 188 ? -6.960 13.744 -5.950 1.00 77.38 188 GLY A C 1
ATOM 1456 O O . GLY A 1 188 ? -8.027 13.492 -5.407 1.00 77.38 188 GLY A O 1
ATOM 1457 N N . LEU A 1 189 ? -6.228 14.806 -5.600 1.00 67.88 189 LEU A N 1
ATOM 1458 C CA . LEU A 1 189 ? -6.723 15.845 -4.691 1.00 67.88 189 LEU A CA 1
ATOM 1459 C C . LEU A 1 189 ? -7.247 17.060 -5.489 1.00 67.88 189 LEU A C 1
ATOM 1461 O O . LEU A 1 189 ? -6.547 17.517 -6.391 1.00 67.88 189 LEU A O 1
ATOM 1465 N N . PRO A 1 190 ? -8.442 17.609 -5.172 1.00 67.56 190 PRO A N 1
ATOM 1466 C CA . PRO A 1 190 ? -9.420 17.088 -4.206 1.00 67.56 190 PRO A CA 1
ATOM 1467 C C . PRO A 1 190 ? -9.933 15.706 -4.647 1.00 67.56 190 PRO A C 1
ATOM 1469 O O . PRO A 1 190 ? -9.973 15.463 -5.846 1.00 67.56 190 PRO A O 1
ATOM 1472 N N . LEU A 1 191 ? -10.318 14.824 -3.701 1.00 64.94 191 LEU A N 1
ATOM 1473 C CA . LEU A 1 191 ? -10.791 13.430 -3.941 1.00 64.94 191 LEU A CA 1
ATOM 1474 C C . LEU A 1 191 ? -12.105 13.312 -4.737 1.00 64.94 191 LEU A C 1
ATOM 1476 O O . LEU A 1 191 ? -12.947 12.463 -4.469 1.00 64.94 191 LEU A O 1
ATOM 1480 N N . THR A 1 192 ? -12.298 14.183 -5.712 1.00 57.06 192 THR A N 1
ATOM 1481 C CA . THR A 1 192 ? -13.335 14.122 -6.730 1.00 57.06 192 THR A CA 1
ATOM 1482 C C . THR A 1 192 ? -12.999 13.107 -7.821 1.00 57.06 192 THR A C 1
ATOM 1484 O O . THR A 1 192 ? -13.890 12.728 -8.571 1.00 57.06 192 THR A O 1
ATOM 1487 N N . HIS A 1 193 ? -11.746 12.639 -7.893 1.00 60.97 193 HIS A N 1
ATOM 1488 C CA . HIS A 1 193 ? -11.284 11.668 -8.883 1.00 60.97 193 HIS A CA 1
ATOM 1489 C C . HIS A 1 193 ? -10.614 10.481 -8.186 1.00 60.97 193 HIS A C 1
ATOM 1491 O O . HIS A 1 193 ? -9.479 10.578 -7.713 1.00 60.97 193 HIS A O 1
ATOM 1497 N N . ILE A 1 194 ? -11.344 9.368 -8.119 1.00 68.81 194 ILE A N 1
ATOM 1498 C CA . ILE A 1 194 ? -10.842 8.069 -7.670 1.00 68.81 194 ILE A CA 1
ATOM 1499 C C . ILE A 1 194 ? -10.869 7.151 -8.885 1.00 68.81 194 ILE A C 1
ATOM 1501 O O . ILE A 1 194 ? -11.942 6.894 -9.431 1.00 68.81 194 ILE A O 1
ATOM 1505 N N . THR A 1 195 ? -9.704 6.681 -9.319 1.00 71.75 195 THR A N 1
ATOM 1506 C CA . THR A 1 195 ? -9.582 5.733 -10.431 1.00 71.75 195 THR A CA 1
ATOM 1507 C C . THR A 1 195 ? -8.958 4.443 -9.932 1.00 71.75 195 THR A C 1
ATOM 1509 O O . THR A 1 195 ? -7.981 4.455 -9.184 1.00 71.75 195 THR A O 1
ATOM 1512 N N . GLN A 1 196 ? -9.542 3.325 -10.342 1.00 71.69 196 GLN A N 1
ATOM 1513 C CA . GLN A 1 196 ? -9.107 1.988 -9.970 1.00 71.69 196 GLN A CA 1
ATOM 1514 C C . GLN A 1 196 ? -8.920 1.175 -11.247 1.00 71.69 196 GLN A C 1
ATOM 1516 O O . GLN A 1 196 ? -9.828 1.117 -12.076 1.00 71.69 196 GLN A O 1
ATOM 1521 N N . HIS A 1 197 ? -7.765 0.532 -11.371 1.00 72.56 197 HIS A N 1
ATOM 1522 C CA . HIS A 1 197 ? -7.505 -0.490 -12.376 1.00 72.56 197 HIS A CA 1
ATOM 1523 C C . HIS A 1 197 ? -7.060 -1.744 -11.632 1.00 72.56 197 HIS A C 1
ATOM 1525 O O . HIS A 1 197 ? -6.112 -1.698 -10.854 1.00 72.56 197 HIS A O 1
ATOM 1531 N N . THR A 1 198 ? -7.814 -2.826 -11.783 1.00 62.84 198 THR A N 1
ATOM 1532 C CA . THR A 1 198 ? -7.581 -4.091 -11.084 1.00 62.84 198 THR A CA 1
ATOM 1533 C C . THR A 1 198 ? -8.075 -5.225 -11.965 1.00 62.84 198 THR A C 1
ATOM 1535 O O . THR A 1 198 ? -9.088 -5.069 -12.653 1.00 62.84 198 THR A O 1
ATOM 1538 N N . ASP A 1 199 ? -7.372 -6.345 -11.945 1.00 57.56 199 ASP A N 1
ATOM 1539 C CA . ASP A 1 199 ? -7.772 -7.598 -12.588 1.00 57.56 199 ASP A CA 1
ATOM 1540 C C . ASP A 1 199 ? -8.453 -8.565 -11.592 1.00 57.56 199 ASP A C 1
ATOM 1542 O O . ASP A 1 199 ? -9.041 -9.569 -12.003 1.00 57.56 199 ASP A O 1
ATOM 1546 N N . CYS A 1 200 ? -8.463 -8.237 -10.291 1.00 54.34 200 CYS A N 1
ATOM 1547 C CA . CYS A 1 200 ? -9.050 -9.051 -9.230 1.00 54.34 200 CYS A CA 1
ATOM 1548 C C . CYS A 1 200 ? -9.741 -8.221 -8.117 1.00 54.34 200 CYS A C 1
ATOM 1550 O O . CYS A 1 200 ? -9.891 -7.003 -8.179 1.00 54.34 200 CYS A O 1
ATOM 1552 N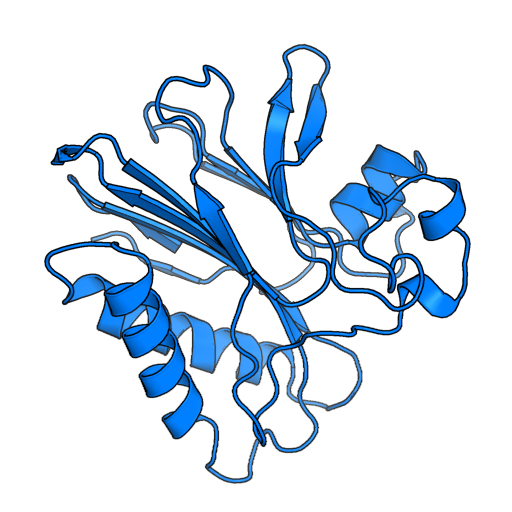 N . SER A 1 201 ? -10.309 -8.885 -7.102 1.00 56.41 201 SER A N 1
ATOM 1553 C CA . SER A 1 201 ? -11.082 -8.218 -6.034 1.00 56.41 201 SER A CA 1
ATOM 1554 C C . SER A 1 201 ? -10.194 -7.715 -4.888 1.00 56.41 201 SER A C 1
ATOM 1556 O O . SER A 1 201 ? -10.304 -8.206 -3.765 1.00 56.41 201 SER A O 1
ATOM 1558 N N . ASN A 1 202 ? -9.356 -6.712 -5.160 1.00 56.34 202 ASN A N 1
ATOM 1559 C CA . ASN A 1 202 ? -8.413 -6.143 -4.179 1.00 56.34 202 ASN A CA 1
ATOM 1560 C C . ASN A 1 202 ? -8.924 -4.929 -3.404 1.00 56.34 202 ASN A C 1
ATOM 1562 O O . ASN A 1 202 ? -8.257 -4.416 -2.501 1.00 56.34 202 ASN A O 1
ATOM 1566 N N . PHE A 1 203 ? -10.108 -4.438 -3.761 1.00 56.12 203 PHE A N 1
ATOM 1567 C CA . PHE A 1 203 ? -10.625 -3.175 -3.259 1.00 56.12 203 PHE A CA 1
ATOM 1568 C C . PHE A 1 203 ? -12.031 -3.342 -2.695 1.00 56.12 203 PHE A C 1
ATOM 1570 O O . PHE A 1 203 ? -12.974 -3.705 -3.393 1.00 56.12 203 PHE A O 1
ATOM 1577 N N . LEU A 1 204 ? -12.181 -2.995 -1.419 1.00 55.72 204 LEU A N 1
ATOM 1578 C CA . LEU A 1 204 ? -13.474 -2.839 -0.758 1.00 55.72 204 LEU A CA 1
ATOM 1579 C C . LEU A 1 204 ? -13.761 -1.358 -0.583 1.00 55.72 204 LEU A C 1
ATOM 1581 O O . LEU A 1 204 ? -13.162 -0.740 0.291 1.00 55.72 204 LEU A O 1
ATOM 1585 N N . THR A 1 205 ? -14.641 -0.769 -1.383 1.00 53.22 205 THR A N 1
ATOM 1586 C CA . THR A 1 205 ? -14.980 0.655 -1.259 1.00 53.22 205 THR A CA 1
ATOM 1587 C C . THR A 1 205 ? -16.275 0.846 -0.476 1.00 53.22 205 THR A C 1
ATOM 1589 O O . THR A 1 205 ? -17.324 0.365 -0.893 1.00 53.22 205 THR A O 1
ATOM 1592 N N . THR A 1 206 ? -16.207 1.598 0.625 1.00 49.97 206 THR A N 1
ATOM 1593 C CA . THR A 1 206 ? -17.374 2.048 1.393 1.00 49.97 206 THR A CA 1
ATOM 1594 C C . THR A 1 206 ? -17.425 3.573 1.363 1.00 49.97 206 THR A C 1
ATOM 1596 O O . THR A 1 206 ? -16.525 4.237 1.884 1.00 49.97 206 THR A O 1
ATOM 1599 N N . PHE A 1 207 ? -18.475 4.120 0.750 1.00 43.53 207 PHE A N 1
ATOM 1600 C CA . PHE A 1 207 ? -18.825 5.538 0.830 1.00 43.53 207 PHE A CA 1
ATOM 1601 C C . PHE A 1 207 ? -19.876 5.715 1.931 1.00 43.53 207 PHE A C 1
ATOM 1603 O O . PHE A 1 207 ? -20.819 4.923 1.991 1.00 43.53 207 PHE A O 1
ATOM 1610 N N . VAL A 1 208 ? -19.700 6.715 2.797 1.00 43.94 208 VAL A N 1
ATOM 1611 C CA . VAL A 1 208 ? -20.676 7.104 3.829 1.00 43.94 208 VAL A CA 1
ATOM 1612 C C . VAL A 1 208 ? -21.027 8.569 3.642 1.00 43.94 208 VAL A C 1
ATOM 1614 O O . VAL A 1 208 ? -20.079 9.365 3.461 1.00 43.94 208 VAL A O 1
#

Radius of gyration: 15.99 Å; chains: 1; bounding box: 40×41×38 Å

InterPro domains:
  IPR036457 PPM-type phosphatase-like domain superfamily [G3DSA:3.60.40.10] (1-200)
  IPR036457 PPM-type phosphatase-like domain superfamily [SSF81606] (6-165)